Protein AF-A0A815VLV3-F1 (afdb_monomer_lite)

Foldseek 3Di:
DDDDDDDDDDDDDDDDDPPVVVVVVVVVVVVVVVVVPPPPPPPPPPPPDDDDDDDDPDPPVVVVVVVVVPPDDDVCPVVVVVVVVVVVVCVVVVCCCCVVPVVVVVVVVLVVLLVVLLQVLCVVQVHDPPPPPVPPPPDPVPPPQRDPCSLVVLLVVLVVVVVVCVVCVVVVLVVLVPDDPVSSVVVVVVSVVVNVSSLSNNVSSVVSCCVRPPPPPPVRVVVVVVVVVVVVCVVVVDPQFDCDPPDTDHPDDPPPGPPPPPVVPPDPVVVVVVVVVVVVVVVVVVLVVLLVQCPDPVNVVVDDPVVSVVSVVVD

Radius of gyration: 31.82 Å; chains: 1; bounding box: 85×56×93 Å

Sequence (315 aa):
MLPVYLIQGKTPRLSISNNNQRRLSIVSKHFDNEYQNQQQVQIIGSELSQPLSNADGSTNRRRLTQIISLVDDNNNKENVVKLKGRYLLLFIVEPILIGCLLFPLLVLFWDCGWNLTVTMLNSLNGFPLTYNLDGQNYTDDVYGNYSPQSLIVPYVIVEILLLIFYLGQDLFYDFFKRQHTLIEMILLKIHMLILSFMYIVQWEMIWTILDQYTPQEWTFTMILSLASLFVLIIITGTLSDLVCSPFVVSYDSIEYCVRFECPLVTEHVSGLQHERIMTKNSLESYCYNMKSDANNDQISLKISMEDKTTINEIF

pLDDT: mean 70.96, std 22.29, range [25.22, 96.62]

Secondary structure (DSSP, 8-state):
--PPP---PPPP-----THHHHHHHHHHHHHHHHHHTS----------------S-TTSSTTHHHHHTTSSS-SSSHHHHHHHHHHHHHHHHHHHHHIIIIIHHHHHHHHHHHHHHHHHHHHHHTT------TT-----GGGS----HHHHHHHHHHHHHHHHHHHHHHHHHHHHHTTS-HHHHHHHHHHHHHHHHHHHHHHHHHHHHHHHHHS---HHHHHHHHHHHHHHHHHHHS-SSEEEETTEEEESS-TTSS-----TTTHHHHHHHHHHHHHHHHHHHHHHHHHHHHHT-HHHHTTS-HHHHHHHHHH-

Structure (mmCIF, N/CA/C/O backbone):
data_AF-A0A815VLV3-F1
#
_entry.id   AF-A0A815VLV3-F1
#
loop_
_atom_site.group_PDB
_atom_site.id
_atom_site.type_symbol
_atom_site.label_atom_id
_atom_site.label_alt_id
_atom_site.label_comp_id
_atom_site.label_asym_id
_atom_site.label_entity_id
_atom_site.label_seq_id
_atom_site.pdbx_PDB_ins_code
_atom_site.Cartn_x
_atom_site.Cartn_y
_atom_site.Cartn_z
_atom_site.occupancy
_atom_site.B_iso_or_equiv
_atom_site.auth_seq_id
_atom_site.auth_comp_id
_atom_site.auth_asym_id
_atom_site.auth_atom_id
_atom_site.pdbx_PDB_model_num
ATOM 1 N N . MET A 1 1 ? 42.560 -19.758 -19.675 1.00 34.09 1 MET A N 1
ATOM 2 C CA . MET A 1 1 ? 43.672 -19.968 -18.722 1.00 34.09 1 MET A CA 1
ATOM 3 C C . MET A 1 1 ? 44.042 -18.616 -18.133 1.00 34.09 1 MET A C 1
ATOM 5 O O . MET A 1 1 ? 44.684 -17.824 -18.802 1.00 34.09 1 MET A O 1
ATOM 9 N N . LEU A 1 2 ? 43.538 -18.334 -16.934 1.00 26.25 2 LEU A N 1
ATOM 10 C CA . LEU A 1 2 ? 43.754 -17.120 -16.138 1.00 26.25 2 LEU A CA 1
ATOM 11 C C . LEU A 1 2 ? 43.938 -17.591 -14.683 1.00 26.25 2 LEU A C 1
ATOM 13 O O . LEU A 1 2 ? 43.265 -18.552 -14.299 1.00 26.25 2 LEU A O 1
ATOM 17 N N . PRO A 1 3 ? 44.863 -17.012 -13.897 1.00 30.16 3 PRO A N 1
ATOM 18 C CA . PRO A 1 3 ? 45.247 -17.574 -12.610 1.00 30.16 3 PRO A CA 1
ATOM 19 C C . PRO A 1 3 ? 44.256 -17.189 -11.506 1.00 30.16 3 PRO A C 1
ATOM 21 O O . PRO A 1 3 ? 43.874 -16.031 -11.358 1.00 30.16 3 PRO A O 1
ATOM 24 N N . VAL A 1 4 ? 43.876 -18.190 -10.712 1.00 25.22 4 VAL A N 1
ATOM 25 C CA . VAL A 1 4 ? 43.101 -18.056 -9.475 1.00 25.22 4 VAL A CA 1
ATOM 26 C C . VAL A 1 4 ? 44.0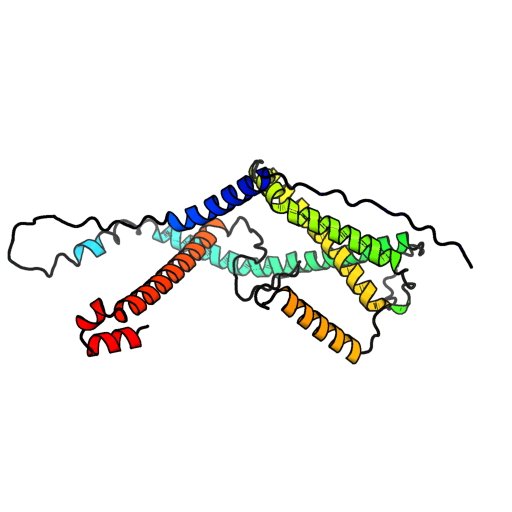76 -17.783 -8.331 1.00 25.22 4 VAL A C 1
ATOM 28 O O . VAL A 1 4 ? 44.942 -18.611 -8.050 1.00 25.22 4 VAL A O 1
ATOM 31 N N . TYR A 1 5 ? 43.931 -16.641 -7.659 1.00 27.44 5 TYR A N 1
ATOM 32 C CA . TYR A 1 5 ? 44.604 -16.365 -6.390 1.00 27.44 5 TYR A CA 1
ATOM 33 C C . TYR A 1 5 ? 43.694 -16.767 -5.224 1.00 27.44 5 TYR A C 1
ATOM 35 O O . TYR A 1 5 ? 42.585 -16.261 -5.071 1.00 27.44 5 TYR A O 1
ATOM 43 N N . LEU A 1 6 ? 44.190 -17.694 -4.405 1.00 26.72 6 LEU A N 1
ATOM 44 C CA . LEU A 1 6 ? 43.598 -18.161 -3.154 1.00 26.72 6 LEU A CA 1
ATOM 45 C C . LEU A 1 6 ? 44.026 -17.220 -2.018 1.00 26.72 6 LEU A C 1
ATOM 47 O O . LEU A 1 6 ? 45.209 -17.147 -1.690 1.00 26.72 6 LEU A O 1
ATOM 51 N N . ILE A 1 7 ? 43.072 -16.518 -1.402 1.00 30.97 7 ILE A N 1
ATOM 52 C CA . ILE A 1 7 ? 43.290 -15.737 -0.177 1.00 30.97 7 ILE A CA 1
ATOM 53 C C . ILE A 1 7 ? 42.700 -16.526 0.998 1.00 30.97 7 ILE A C 1
ATOM 55 O O . ILE A 1 7 ? 41.486 -16.667 1.124 1.00 30.97 7 ILE A O 1
ATOM 59 N N . GLN A 1 8 ? 43.571 -17.048 1.867 1.00 33.12 8 GLN A N 1
ATOM 60 C CA . GLN A 1 8 ? 43.201 -17.606 3.171 1.00 33.12 8 GLN A CA 1
ATOM 61 C C . GLN A 1 8 ? 42.953 -16.466 4.170 1.00 33.12 8 GLN A C 1
ATOM 63 O O . GLN A 1 8 ? 43.891 -15.842 4.665 1.00 33.12 8 GLN A O 1
ATOM 68 N N . GLY A 1 9 ? 41.682 -16.210 4.485 1.00 31.28 9 GLY A N 1
ATOM 69 C CA . GLY A 1 9 ? 41.259 -15.282 5.535 1.00 31.28 9 GLY A CA 1
ATOM 70 C C . GLY A 1 9 ? 40.912 -16.009 6.836 1.00 31.28 9 GLY A C 1
ATOM 71 O O . GLY A 1 9 ? 39.966 -16.789 6.889 1.00 31.28 9 GLY A O 1
ATOM 72 N N . LYS A 1 10 ? 41.679 -15.733 7.895 1.00 32.94 10 LYS A N 1
ATOM 73 C CA . LYS A 1 10 ? 41.417 -16.115 9.294 1.00 32.94 10 LYS A CA 1
ATOM 74 C C . LYS A 1 10 ? 40.060 -15.558 9.754 1.00 32.94 10 LYS A C 1
ATOM 76 O O . LYS A 1 10 ? 39.858 -14.349 9.734 1.00 32.94 10 LYS A O 1
ATOM 81 N N . THR A 1 11 ? 39.168 -16.418 10.241 1.00 33.94 11 THR A N 1
ATOM 82 C CA . THR A 1 11 ? 37.902 -16.025 10.882 1.00 33.94 11 THR A CA 1
ATOM 83 C C . THR A 1 11 ? 38.144 -15.346 12.238 1.00 33.94 11 THR A C 1
ATOM 85 O O . THR A 1 11 ? 38.767 -15.967 13.108 1.00 33.94 11 THR A O 1
ATOM 88 N N . PRO A 1 12 ? 37.630 -14.128 12.486 1.00 35.06 12 PRO A N 1
ATOM 89 C CA . PRO A 1 12 ? 37.602 -13.556 13.824 1.00 35.06 12 PRO A CA 1
ATOM 90 C C . PRO A 1 12 ? 36.451 -14.171 14.636 1.00 35.06 12 PRO A C 1
ATOM 92 O O . PRO A 1 12 ? 35.297 -14.172 14.212 1.00 35.06 12 PRO A O 1
ATOM 95 N N . ARG A 1 13 ? 36.762 -14.693 15.830 1.00 33.00 13 ARG A N 1
ATOM 96 C CA . ARG A 1 13 ? 35.752 -15.040 16.840 1.00 33.00 13 ARG A CA 1
ATOM 97 C C . ARG A 1 13 ? 35.151 -13.744 17.387 1.00 33.00 13 ARG A C 1
ATOM 99 O O . ARG A 1 13 ? 35.792 -13.054 18.174 1.00 33.00 13 ARG A O 1
ATOM 106 N N . LEU A 1 14 ? 33.922 -13.436 16.980 1.00 32.34 14 LEU A N 1
ATOM 107 C CA . LEU A 1 14 ? 33.083 -12.427 17.623 1.00 32.34 14 LEU A CA 1
ATOM 108 C C . LEU A 1 14 ? 32.616 -12.955 18.985 1.00 32.34 14 LEU A C 1
ATOM 110 O O . LEU A 1 14 ? 31.729 -13.799 19.077 1.00 32.34 14 LEU A O 1
ATOM 114 N N . SER A 1 15 ? 33.227 -12.450 20.053 1.00 36.31 15 SER A N 1
ATOM 115 C CA . SER A 1 15 ? 32.671 -12.525 21.401 1.00 36.31 15 SER A CA 1
ATOM 116 C C . SER A 1 15 ? 31.477 -11.571 21.488 1.00 36.31 15 SER A C 1
ATOM 118 O O . SER A 1 15 ? 31.649 -10.350 21.510 1.00 36.31 15 SER A O 1
ATOM 120 N N . ILE A 1 16 ? 30.265 -12.120 21.508 1.00 37.91 16 ILE A N 1
ATOM 121 C CA . ILE A 1 16 ? 29.038 -11.351 21.720 1.00 37.91 16 ILE A CA 1
ATOM 122 C C . ILE A 1 16 ? 29.056 -10.811 23.156 1.00 37.91 16 ILE A C 1
ATOM 124 O O . ILE A 1 16 ? 29.197 -11.558 24.121 1.00 37.91 16 ILE A O 1
ATOM 128 N N . SER A 1 17 ? 28.957 -9.489 23.283 1.00 42.06 17 SER A N 1
ATOM 129 C CA . SER A 1 17 ? 28.898 -8.774 24.557 1.00 42.06 17 SER A CA 1
ATOM 130 C C . SER A 1 17 ? 27.594 -9.093 25.301 1.00 42.06 17 SER A C 1
ATOM 132 O O . SER A 1 17 ? 26.501 -8.850 24.785 1.00 42.06 17 SER A O 1
ATOM 134 N N . ASN A 1 18 ? 27.712 -9.574 26.545 1.00 41.00 18 ASN A N 1
ATOM 135 C CA . ASN A 1 18 ? 26.606 -9.910 27.460 1.00 41.00 18 ASN A CA 1
ATOM 136 C C . ASN A 1 18 ? 25.650 -8.739 27.787 1.00 41.00 18 ASN A C 1
ATOM 138 O O . ASN A 1 18 ? 24.640 -8.940 28.459 1.00 41.00 18 ASN A O 1
ATOM 142 N N . ASN A 1 19 ? 25.913 -7.517 27.313 1.00 41.44 19 ASN A N 1
ATOM 143 C CA . ASN A 1 19 ? 25.044 -6.366 27.575 1.00 41.44 19 ASN A CA 1
ATOM 144 C C . ASN A 1 19 ? 23.753 -6.341 26.736 1.00 41.44 19 ASN A C 1
ATOM 146 O O . ASN A 1 19 ? 22.776 -5.729 27.169 1.00 41.44 19 ASN A O 1
ATOM 150 N N . ASN A 1 20 ? 23.685 -7.047 25.602 1.00 39.38 20 ASN A N 1
ATOM 151 C CA . ASN A 1 20 ? 22.466 -7.063 24.778 1.00 39.38 20 ASN A CA 1
ATOM 152 C C . ASN A 1 20 ? 21.374 -8.007 25.318 1.00 39.38 20 ASN A C 1
ATOM 154 O O . ASN A 1 20 ? 20.190 -7.739 25.120 1.00 39.38 20 ASN A O 1
ATOM 158 N N . GLN A 1 21 ? 21.729 -9.033 26.102 1.00 42.81 21 GLN A N 1
ATOM 159 C CA . GLN A 1 21 ? 20.739 -9.891 26.777 1.00 42.81 21 GLN A CA 1
ATOM 160 C C . GLN A 1 21 ? 20.002 -9.173 27.924 1.00 42.81 21 GLN A C 1
ATOM 162 O O . GLN A 1 21 ? 18.856 -9.501 28.236 1.00 42.81 21 GLN A O 1
ATOM 167 N N . ARG A 1 22 ? 20.604 -8.135 28.523 1.00 41.19 22 ARG A N 1
ATOM 168 C CA . ARG A 1 22 ? 19.931 -7.326 29.554 1.00 41.19 22 ARG A CA 1
ATOM 169 C C . ARG A 1 22 ? 18.909 -6.339 28.991 1.00 41.19 22 ARG A C 1
ATOM 171 O O . ARG A 1 22 ? 17.977 -6.004 29.705 1.00 41.19 22 ARG A O 1
ATOM 178 N N . ARG A 1 23 ? 19.035 -5.889 27.736 1.00 40.66 23 ARG A N 1
ATOM 179 C CA . ARG A 1 23 ? 18.065 -4.947 27.140 1.00 40.66 23 ARG A CA 1
ATOM 180 C C . ARG A 1 23 ? 16.810 -5.635 26.599 1.00 40.66 23 ARG A C 1
ATOM 182 O O . ARG A 1 23 ? 15.723 -5.113 26.808 1.00 40.66 23 ARG A O 1
ATOM 189 N N . LEU A 1 24 ? 16.928 -6.831 26.018 1.00 40.16 24 LEU A N 1
ATOM 190 C CA . LEU A 1 24 ? 15.759 -7.599 25.557 1.00 40.16 24 LEU A CA 1
ATOM 191 C C . LEU A 1 24 ? 14.886 -8.122 26.714 1.00 40.16 24 LEU A C 1
ATOM 193 O O . LEU A 1 24 ? 13.669 -8.180 26.581 1.00 40.16 24 LEU A O 1
ATOM 197 N N . SER A 1 25 ? 15.475 -8.402 27.881 1.00 40.03 25 SER A N 1
ATOM 198 C CA . SER A 1 25 ? 14.714 -8.812 29.076 1.00 40.03 25 SER A CA 1
ATOM 199 C C . SER A 1 25 ? 14.019 -7.661 29.815 1.00 40.03 25 SER A C 1
ATOM 201 O O . SER A 1 25 ? 13.133 -7.916 30.627 1.00 40.03 25 SER A O 1
ATOM 203 N N . ILE A 1 26 ? 14.383 -6.400 29.546 1.00 45.69 26 ILE A N 1
ATOM 204 C CA . ILE A 1 26 ? 13.652 -5.233 30.071 1.00 45.69 26 ILE A CA 1
ATOM 205 C C . ILE A 1 26 ? 12.418 -4.939 29.204 1.00 45.69 26 ILE A C 1
ATOM 207 O O . ILE A 1 26 ? 11.385 -4.557 29.744 1.00 45.69 26 ILE A O 1
ATOM 211 N N . VAL A 1 27 ? 12.490 -5.184 27.890 1.00 41.44 27 VAL A N 1
ATOM 212 C CA . VAL A 1 27 ? 11.356 -4.975 26.973 1.00 41.44 27 VAL A CA 1
ATOM 213 C C . VAL A 1 27 ? 10.292 -6.066 27.134 1.00 41.44 27 VAL A C 1
ATOM 215 O O . VAL A 1 27 ? 9.112 -5.734 27.196 1.00 41.44 27 VAL A O 1
ATOM 218 N N . SER A 1 28 ? 10.671 -7.339 27.321 1.00 40.78 28 SER A N 1
ATOM 219 C CA . SER A 1 28 ? 9.672 -8.399 27.564 1.00 40.78 28 SER A CA 1
ATOM 220 C C . SER A 1 28 ? 8.945 -8.218 28.904 1.00 40.78 28 SER A C 1
ATOM 222 O O . SER A 1 28 ? 7.736 -8.395 28.987 1.00 40.78 28 SER A O 1
ATOM 224 N N . LYS A 1 29 ? 9.651 -7.758 29.948 1.00 38.94 29 LYS A N 1
ATOM 225 C CA . LYS A 1 29 ? 9.042 -7.495 31.262 1.00 38.94 29 LYS A CA 1
ATOM 226 C C . LYS A 1 29 ? 8.072 -6.316 31.272 1.00 38.94 29 LYS A C 1
ATOM 228 O O . LYS A 1 29 ? 7.279 -6.223 32.205 1.00 38.94 29 LYS A O 1
ATOM 233 N N . HIS A 1 30 ? 8.143 -5.409 30.296 1.00 40.31 30 HIS A N 1
ATOM 234 C CA . HIS A 1 30 ? 7.219 -4.280 30.254 1.00 40.31 30 HIS A CA 1
ATOM 235 C C . HIS A 1 30 ? 5.873 -4.651 29.619 1.00 40.31 30 HIS A C 1
ATOM 237 O O . HIS A 1 30 ? 4.852 -4.171 30.102 1.00 40.31 30 HIS A O 1
ATOM 243 N N . PHE A 1 31 ? 5.871 -5.560 28.635 1.00 41.75 31 PHE A N 1
ATOM 244 C CA . PHE A 1 31 ? 4.650 -6.074 28.003 1.00 41.75 31 PHE A CA 1
ATOM 245 C C . PHE A 1 31 ? 3.928 -7.127 28.858 1.00 41.75 31 PHE A C 1
ATOM 247 O O . PHE A 1 31 ? 2.702 -7.101 28.945 1.00 41.75 31 PHE A O 1
ATOM 254 N N . ASP A 1 32 ? 4.660 -7.986 29.576 1.00 40.97 32 ASP A N 1
ATOM 255 C CA . ASP A 1 32 ? 4.035 -8.986 30.460 1.00 40.97 32 ASP A CA 1
ATOM 256 C C . ASP A 1 32 ? 3.357 -8.350 31.696 1.00 40.97 32 ASP A C 1
ATOM 258 O O . ASP A 1 32 ? 2.421 -8.915 32.264 1.00 40.97 32 ASP A O 1
ATOM 262 N N . ASN A 1 33 ? 3.783 -7.147 32.103 1.00 41.94 33 ASN A N 1
ATOM 263 C CA . ASN A 1 33 ? 3.231 -6.449 33.270 1.00 41.94 33 ASN A CA 1
ATOM 264 C C . ASN A 1 33 ? 1.937 -5.664 32.987 1.00 41.94 33 ASN A C 1
ATOM 266 O O . ASN A 1 33 ? 1.197 -5.390 33.932 1.00 41.94 33 ASN A O 1
ATOM 270 N N . GLU A 1 34 ? 1.634 -5.300 31.735 1.00 41.62 34 GLU A N 1
ATOM 271 C CA . GLU A 1 34 ? 0.379 -4.594 31.418 1.00 41.62 34 GLU A CA 1
ATOM 272 C C . GLU A 1 34 ? -0.832 -5.534 31.409 1.00 41.62 34 GLU A C 1
ATOM 274 O O . GLU A 1 34 ? -1.906 -5.141 31.860 1.00 41.62 34 GLU A O 1
ATOM 279 N N . TYR A 1 35 ? -0.654 -6.807 31.037 1.00 41.75 35 TYR A N 1
ATOM 280 C CA . TYR A 1 35 ? -1.719 -7.811 31.154 1.00 41.75 35 TYR A CA 1
ATOM 281 C C . TYR A 1 35 ? -1.890 -8.359 32.580 1.00 41.75 35 TYR A C 1
ATOM 283 O O . TYR A 1 35 ? -2.999 -8.729 32.961 1.00 41.75 35 TYR A O 1
ATOM 291 N N . GLN A 1 36 ? -0.834 -8.377 33.403 1.00 39.81 36 GLN A N 1
ATOM 292 C CA . GLN A 1 36 ? -0.932 -8.836 34.798 1.00 39.81 36 GLN A CA 1
ATOM 293 C C . GLN A 1 36 ? -1.466 -7.786 35.784 1.00 39.81 36 GLN A C 1
ATOM 295 O O . GLN A 1 36 ? -1.838 -8.145 36.898 1.00 39.81 36 GLN A O 1
ATOM 300 N N . ASN A 1 37 ? -1.570 -6.514 35.385 1.00 37.72 37 ASN A N 1
ATOM 301 C CA . ASN A 1 37 ? -2.173 -5.453 36.199 1.00 37.72 37 ASN A CA 1
ATOM 302 C C . ASN A 1 37 ? -3.658 -5.209 35.888 1.00 37.72 37 ASN A C 1
ATOM 304 O O . ASN A 1 37 ? -4.190 -4.139 36.188 1.00 37.72 37 ASN A O 1
ATOM 308 N N . GLN A 1 38 ? -4.381 -6.210 35.376 1.00 37.97 38 GLN A N 1
ATOM 309 C CA . GLN A 1 38 ? -5.794 -6.281 35.732 1.00 37.97 38 GLN A CA 1
ATOM 310 C C . GLN A 1 38 ? -5.844 -6.493 37.242 1.00 37.97 38 GLN A C 1
ATOM 312 O O . GLN A 1 38 ? -5.483 -7.561 37.732 1.00 37.97 38 GLN A O 1
ATOM 317 N N . GLN A 1 39 ? -6.241 -5.451 37.981 1.00 40.88 39 GLN A N 1
ATOM 318 C CA . GLN A 1 39 ? -6.634 -5.578 39.377 1.00 40.88 39 GLN A CA 1
ATOM 319 C C . GLN A 1 39 ? -7.547 -6.799 39.469 1.00 40.88 39 GLN A C 1
ATOM 321 O O . GLN A 1 39 ? -8.706 -6.746 39.060 1.00 40.88 39 GLN A O 1
ATOM 326 N N . GLN A 1 40 ? -7.023 -7.904 40.006 1.00 36.06 40 GLN A N 1
ATOM 327 C CA . GLN A 1 40 ? -7.868 -8.890 40.642 1.00 36.06 40 GLN A CA 1
ATOM 328 C C . GLN A 1 40 ? -8.667 -8.078 41.647 1.00 36.06 40 GLN A C 1
ATOM 330 O O . GLN A 1 40 ? -8.120 -7.600 42.643 1.00 36.06 40 GLN A O 1
ATOM 335 N N . VAL A 1 41 ? -9.936 -7.838 41.326 1.00 39.56 41 VAL A N 1
ATOM 336 C CA . VAL A 1 41 ? -10.909 -7.336 42.276 1.00 39.56 41 VAL A CA 1
ATOM 337 C C . VAL A 1 41 ? -10.905 -8.388 43.371 1.00 39.56 41 VAL A C 1
ATOM 339 O O . VAL A 1 41 ? -11.528 -9.440 43.242 1.00 39.56 41 VAL A O 1
ATOM 342 N N . GLN A 1 42 ? -10.098 -8.153 44.406 1.00 34.62 42 GLN A N 1
ATOM 343 C CA . GLN A 1 42 ? -10.164 -8.914 45.631 1.00 34.62 42 GLN A CA 1
ATOM 344 C C . GLN A 1 42 ? -11.593 -8.716 46.102 1.00 34.62 42 GLN A C 1
ATOM 346 O O . GLN A 1 42 ? -11.978 -7.626 46.527 1.00 34.62 42 GLN A O 1
ATOM 351 N N . ILE A 1 43 ? -12.400 -9.759 45.937 1.00 42.31 43 ILE A N 1
ATOM 352 C CA . ILE A 1 43 ? -13.688 -9.878 46.593 1.00 42.31 43 ILE A CA 1
ATOM 353 C C . ILE A 1 43 ? -13.331 -9.880 48.076 1.00 42.31 43 ILE A C 1
ATOM 355 O O . ILE A 1 43 ? -12.928 -10.902 48.628 1.00 42.31 43 ILE A O 1
ATOM 359 N N . ILE A 1 44 ? -13.353 -8.691 48.683 1.00 37.34 44 ILE A N 1
ATOM 360 C CA . ILE A 1 44 ? -13.162 -8.502 50.114 1.00 37.34 44 ILE A CA 1
ATOM 361 C C . ILE A 1 44 ? -14.184 -9.417 50.773 1.00 37.34 44 ILE A C 1
ATOM 363 O O . ILE A 1 44 ? -15.392 -9.223 50.619 1.00 37.34 44 ILE A O 1
ATOM 367 N N . GLY A 1 45 ? -13.677 -10.451 51.446 1.00 40.28 45 GLY A N 1
ATOM 368 C CA . GLY A 1 45 ? -14.474 -11.359 52.249 1.00 40.28 45 GLY A CA 1
ATOM 369 C C . GLY A 1 45 ? -15.319 -10.533 53.204 1.00 40.28 45 GLY A C 1
ATOM 370 O O . GLY A 1 45 ? -14.803 -9.839 54.078 1.00 40.28 45 GLY A O 1
ATOM 371 N N . SER A 1 46 ? -16.627 -10.573 52.987 1.00 41.62 46 SER A N 1
ATOM 372 C CA . SER A 1 46 ? -17.617 -9.938 53.833 1.00 41.62 46 SER A CA 1
ATOM 373 C C . SER A 1 46 ? -17.743 -10.725 55.137 1.00 41.62 46 SER A C 1
ATOM 375 O O . SER A 1 46 ? -18.706 -11.463 55.333 1.00 41.62 46 SER A O 1
ATOM 377 N N . GLU A 1 47 ? -16.795 -10.549 56.054 1.00 39.44 47 GLU A N 1
ATOM 378 C CA . GLU A 1 47 ? -17.085 -10.679 57.482 1.00 39.44 47 GLU A CA 1
ATOM 379 C C . GLU A 1 47 ? -17.791 -9.395 57.936 1.00 39.44 47 GLU A C 1
ATOM 381 O O . GLU A 1 47 ? -17.245 -8.557 58.648 1.00 39.44 47 GLU A O 1
ATOM 386 N N . LEU A 1 48 ? -19.025 -9.209 57.463 1.00 39.72 48 LEU A N 1
ATOM 387 C CA . LEU A 1 48 ? -19.952 -8.253 58.051 1.00 39.72 48 LEU A CA 1
ATOM 388 C C . LEU A 1 48 ? -21.008 -9.064 58.795 1.00 39.72 48 LEU A C 1
ATOM 390 O O . LEU A 1 48 ? -22.006 -9.514 58.234 1.00 39.72 48 LEU A O 1
ATOM 394 N N . SER A 1 49 ? -20.738 -9.277 60.075 1.00 44.50 49 SER A N 1
ATOM 395 C CA . SER A 1 49 ? -21.701 -9.711 61.074 1.00 44.50 49 SER A CA 1
ATOM 396 C C . SER A 1 49 ? -22.876 -8.727 61.102 1.00 44.50 49 SER A C 1
ATOM 398 O O . SER A 1 49 ? -22.846 -7.699 61.774 1.00 44.50 49 SER A O 1
ATOM 400 N N . GLN A 1 50 ? -23.928 -9.033 60.342 1.00 41.03 50 GLN A N 1
ATOM 401 C CA . GLN A 1 50 ? -25.228 -8.390 60.497 1.00 41.03 50 GLN A CA 1
ATOM 402 C C . GLN A 1 50 ? -26.047 -9.132 61.561 1.00 41.03 50 GLN A C 1
ATOM 404 O O . GLN A 1 50 ? -26.121 -10.364 61.530 1.00 41.03 50 GLN A O 1
ATOM 409 N N . PRO A 1 51 ? -26.685 -8.411 62.497 1.00 44.69 51 PRO A N 1
ATOM 410 C CA . PRO A 1 51 ? -27.659 -9.005 63.392 1.00 44.69 51 PRO A CA 1
ATOM 411 C C . PRO A 1 51 ? -28.925 -9.360 62.607 1.00 44.69 51 PRO A C 1
ATOM 413 O O . PRO A 1 51 ? -29.416 -8.573 61.797 1.00 44.69 51 PRO A O 1
ATOM 416 N N . LEU A 1 52 ? -29.450 -10.553 62.886 1.00 45.16 52 LEU A N 1
ATOM 417 C CA . LEU A 1 52 ? -30.774 -11.018 62.485 1.00 45.16 52 LEU A CA 1
ATOM 418 C C . LEU A 1 52 ? -31.820 -9.910 62.708 1.00 45.16 52 LEU A C 1
ATOM 420 O O . LEU A 1 52 ? -32.139 -9.579 63.852 1.00 45.16 52 LEU A O 1
ATOM 424 N N . SER A 1 53 ? -32.413 -9.399 61.631 1.00 37.97 53 SER A N 1
ATOM 425 C CA . SER A 1 53 ? -33.779 -8.890 61.684 1.00 37.97 53 SER A CA 1
ATOM 426 C C . SER A 1 53 ? -34.633 -9.730 60.740 1.00 37.97 53 SER A C 1
ATOM 428 O O . SER A 1 53 ? -34.363 -9.883 59.549 1.00 37.97 53 SER A O 1
ATOM 430 N N . ASN A 1 54 ? -35.617 -10.385 61.344 1.00 52.59 54 ASN A N 1
ATOM 431 C CA . ASN A 1 54 ? -36.650 -11.117 60.644 1.00 52.59 54 ASN A CA 1
ATOM 432 C C . ASN A 1 54 ? -37.591 -10.132 59.935 1.00 52.59 54 ASN A C 1
ATOM 434 O O . ASN A 1 54 ? -37.862 -9.051 60.456 1.00 52.59 54 ASN A O 1
ATOM 438 N N . ALA A 1 55 ? -38.165 -10.629 58.838 1.00 52.53 55 ALA A N 1
ATOM 439 C CA . ALA A 1 55 ? -39.350 -10.158 58.118 1.00 52.53 55 ALA A CA 1
ATOM 440 C C . ALA A 1 55 ? -39.126 -9.297 56.852 1.00 52.53 55 ALA A C 1
ATOM 442 O O . ALA A 1 55 ? -38.598 -8.190 56.877 1.00 52.53 55 ALA A O 1
ATOM 443 N N . ASP A 1 56 ? -39.646 -9.865 55.756 1.00 48.66 56 ASP A N 1
ATOM 444 C CA . ASP A 1 56 ? -40.092 -9.262 54.495 1.00 48.66 56 ASP A CA 1
ATOM 445 C C . ASP A 1 56 ? -39.055 -8.708 53.504 1.00 48.66 56 ASP A C 1
ATOM 447 O O . ASP A 1 56 ? -38.946 -7.517 53.213 1.00 48.66 56 ASP A O 1
ATOM 451 N N . GLY A 1 57 ? -38.361 -9.648 52.854 1.00 52.50 57 GLY A N 1
ATOM 452 C CA . GLY A 1 57 ? -37.476 -9.419 51.712 1.00 52.50 57 GLY A CA 1
ATOM 453 C C . GLY A 1 57 ? -38.151 -9.547 50.339 1.00 52.50 57 GLY A C 1
ATOM 454 O O . GLY A 1 57 ? -37.841 -10.474 49.597 1.00 52.50 57 GLY A O 1
ATOM 455 N N . SER A 1 58 ? -39.011 -8.600 49.944 1.00 51.25 58 SER A N 1
ATOM 456 C CA . SER A 1 58 ? -39.474 -8.511 48.537 1.00 51.25 58 SER A CA 1
ATOM 457 C C . SER A 1 58 ? -39.466 -7.107 47.917 1.00 51.25 58 SER A C 1
ATOM 459 O O . SER A 1 58 ? -39.636 -6.968 46.706 1.00 51.25 58 SER A O 1
ATOM 461 N N . THR A 1 59 ? -39.187 -6.049 48.686 1.00 50.66 59 THR A N 1
ATOM 462 C CA . THR A 1 59 ? -39.336 -4.659 48.207 1.00 50.66 59 THR A CA 1
ATOM 463 C C . THR A 1 59 ? -38.026 -3.880 48.052 1.00 50.66 59 THR A C 1
ATOM 465 O O . THR A 1 59 ? -37.994 -2.902 47.303 1.00 50.66 59 THR A O 1
ATOM 468 N N . ASN A 1 60 ? -36.913 -4.325 48.648 1.00 44.25 60 ASN A N 1
ATOM 469 C CA . ASN A 1 60 ? -35.651 -3.569 48.602 1.00 44.25 60 ASN A CA 1
ATOM 470 C C . ASN A 1 60 ? -34.756 -3.852 47.383 1.00 44.25 60 ASN A C 1
ATOM 472 O O . ASN A 1 60 ? -33.955 -2.994 47.016 1.00 44.25 60 ASN A O 1
ATOM 476 N N . ARG A 1 61 ? -34.932 -4.973 46.667 1.00 45.53 61 ARG A N 1
ATOM 477 C CA . ARG A 1 61 ? -34.127 -5.264 45.460 1.00 45.53 61 ARG A CA 1
ATOM 478 C C . ARG A 1 61 ? -34.552 -4.457 44.223 1.00 45.53 61 ARG A C 1
ATOM 480 O O . ARG A 1 61 ? -33.775 -4.345 43.286 1.00 45.53 61 ARG A O 1
ATOM 487 N N . ARG A 1 62 ? -35.746 -3.846 44.233 1.00 46.28 62 ARG A N 1
ATOM 488 C CA . ARG A 1 62 ? -36.219 -2.942 43.161 1.00 46.28 62 ARG A CA 1
ATOM 489 C C . ARG A 1 62 ? -35.781 -1.484 43.331 1.00 46.28 62 ARG A C 1
ATOM 491 O O . ARG A 1 62 ? -35.824 -0.737 42.360 1.00 46.28 62 ARG A O 1
ATOM 498 N N . ARG A 1 63 ? -35.351 -1.065 44.527 1.00 43.19 63 ARG A N 1
ATOM 499 C CA . ARG A 1 63 ? -35.010 0.346 44.783 1.00 43.19 63 ARG A CA 1
ATOM 500 C C . ARG A 1 63 ? -33.593 0.726 44.357 1.00 43.19 63 ARG A C 1
ATOM 502 O O . ARG A 1 63 ? -33.384 1.875 43.994 1.00 43.19 63 ARG A O 1
ATOM 509 N N . LEU A 1 64 ? -32.646 -0.214 44.312 1.00 44.38 64 LEU A N 1
ATOM 510 C CA . LEU A 1 64 ? -31.274 0.109 43.899 1.00 44.38 64 LEU A CA 1
ATOM 511 C C . LEU A 1 64 ? -31.123 0.252 42.373 1.00 44.38 64 LEU A C 1
ATOM 513 O O . LEU A 1 64 ? -30.343 1.076 41.912 1.00 44.38 64 LEU A O 1
ATOM 517 N N . THR A 1 65 ? -31.919 -0.473 41.580 1.00 45.19 65 THR A N 1
ATOM 518 C CA . THR A 1 65 ? -31.902 -0.361 40.108 1.00 45.19 65 THR A CA 1
ATOM 519 C C . THR A 1 65 ? -32.608 0.896 39.595 1.00 45.19 65 THR A C 1
ATOM 521 O O . THR A 1 65 ? -32.336 1.333 38.484 1.00 45.19 65 THR A O 1
ATOM 524 N N . GLN A 1 66 ? -33.488 1.512 40.393 1.00 45.59 66 GLN A N 1
ATOM 525 C CA . GLN A 1 66 ? -34.185 2.742 39.996 1.00 45.59 66 GLN A CA 1
ATOM 526 C C . GLN A 1 66 ? -33.387 4.020 40.284 1.00 45.59 66 GLN A C 1
ATOM 528 O O . GLN A 1 66 ? -33.557 4.998 39.560 1.00 45.59 66 GLN A O 1
ATOM 533 N N . ILE A 1 67 ? -32.486 4.021 41.273 1.00 45.59 67 ILE A N 1
ATOM 534 C CA . ILE A 1 67 ? -31.752 5.236 41.676 1.00 45.59 67 ILE A CA 1
ATOM 535 C C . ILE A 1 67 ? -30.647 5.616 40.674 1.00 45.59 67 ILE A C 1
ATOM 537 O O . ILE A 1 67 ? -30.350 6.796 40.528 1.00 45.59 67 ILE A O 1
ATOM 541 N N . ILE A 1 68 ? -30.109 4.666 39.900 1.00 44.59 68 ILE A N 1
ATOM 542 C CA . ILE A 1 68 ? -29.120 4.966 38.843 1.00 44.59 68 ILE A CA 1
ATOM 543 C C . ILE A 1 68 ? -29.801 5.433 37.536 1.00 44.59 68 ILE A C 1
ATOM 545 O O . ILE A 1 68 ? -29.166 6.052 36.693 1.00 44.59 68 ILE A O 1
ATOM 549 N N . SER A 1 69 ? -31.113 5.219 37.379 1.00 44.03 69 SER A N 1
ATOM 550 C CA . SER A 1 69 ? -31.837 5.522 36.130 1.00 44.03 69 SER A CA 1
ATOM 551 C C . SER A 1 69 ? -32.546 6.884 36.078 1.00 44.03 69 SER A C 1
ATOM 553 O O . SER A 1 69 ? -33.207 7.171 35.085 1.00 44.03 69 SER A O 1
ATOM 555 N N . LEU A 1 70 ? -32.484 7.699 37.139 1.00 45.91 70 LEU A N 1
ATOM 556 C CA . LEU A 1 70 ? -33.432 8.815 37.317 1.00 45.91 70 LEU A CA 1
ATOM 557 C C . LEU A 1 70 ? -32.804 10.188 37.597 1.00 45.91 70 LEU A C 1
ATOM 559 O O . LEU A 1 70 ? -33.540 11.134 37.866 1.00 45.91 70 LEU A O 1
ATOM 563 N N . VAL A 1 71 ? -31.475 10.315 37.526 1.00 46.34 71 VAL A N 1
ATOM 564 C CA . VAL A 1 71 ? -30.779 11.592 37.789 1.00 46.34 71 VAL A CA 1
ATOM 565 C C . VAL A 1 71 ? -30.355 12.330 36.510 1.00 46.34 71 VAL A C 1
ATOM 567 O O . VAL A 1 71 ? -29.991 13.497 36.584 1.00 46.34 71 VAL A O 1
ATOM 570 N N . ASP A 1 72 ? -30.535 11.736 35.331 1.00 52.56 72 ASP A N 1
ATOM 571 C CA . ASP A 1 72 ? -30.333 12.422 34.051 1.00 52.56 72 ASP A CA 1
ATOM 572 C C . ASP A 1 72 ? -31.572 12.298 33.147 1.00 52.56 72 ASP A C 1
ATOM 574 O O . ASP A 1 72 ? -32.339 11.345 33.245 1.00 52.56 72 ASP A O 1
ATOM 578 N N . ASP A 1 73 ? -31.750 13.265 32.243 1.00 53.06 73 ASP A N 1
ATOM 579 C CA . ASP A 1 73 ? -32.620 13.198 31.052 1.00 53.06 73 ASP A CA 1
ATOM 580 C C . ASP A 1 73 ? -34.074 13.686 31.104 1.00 53.06 73 ASP A C 1
ATOM 582 O O . ASP A 1 73 ? -34.985 13.033 30.584 1.00 53.06 73 ASP A O 1
ATOM 586 N N . ASN A 1 74 ? -34.291 14.938 31.516 1.00 53.53 74 ASN A N 1
ATOM 587 C CA . ASN A 1 74 ? -35.350 15.737 30.868 1.00 53.53 74 ASN A CA 1
ATOM 588 C C . ASN A 1 74 ? -34.839 17.017 30.187 1.00 53.53 74 ASN A C 1
ATOM 590 O O . ASN A 1 74 ? -35.348 17.347 29.120 1.00 53.53 74 ASN A O 1
ATOM 594 N N . ASN A 1 75 ? -33.766 17.654 30.673 1.00 53.09 75 ASN A N 1
ATOM 595 C CA . ASN A 1 75 ? -33.153 18.796 29.969 1.00 53.09 75 ASN A CA 1
ATOM 596 C C . ASN A 1 75 ? -32.137 18.390 28.880 1.00 53.09 75 ASN A C 1
ATOM 598 O O . ASN A 1 75 ? -31.823 19.197 28.010 1.00 53.09 75 ASN A O 1
ATOM 602 N N . ASN A 1 76 ? -31.666 17.136 28.869 1.00 53.94 76 ASN A N 1
ATOM 603 C CA . ASN A 1 76 ? -30.752 16.629 27.835 1.00 53.94 76 ASN A CA 1
ATOM 604 C C . ASN A 1 76 ? -31.462 16.032 26.611 1.00 53.94 76 ASN A C 1
ATOM 606 O O . ASN A 1 76 ? -30.872 15.975 25.532 1.00 53.94 76 ASN A O 1
ATOM 610 N N . LYS A 1 77 ? -32.744 15.653 26.711 1.00 54.59 77 LYS A N 1
ATOM 611 C CA . LYS A 1 77 ? -33.472 15.033 25.588 1.00 54.59 77 LYS A CA 1
ATOM 612 C C . LYS A 1 77 ? -33.576 15.946 24.366 1.00 54.59 77 LYS A C 1
ATOM 614 O O . LYS A 1 77 ? -33.468 15.463 23.242 1.00 54.59 77 LYS A O 1
ATOM 619 N N . GLU A 1 78 ? -33.721 17.255 24.558 1.00 56.91 78 GLU A N 1
ATOM 620 C CA . GLU A 1 78 ? -33.853 18.192 23.436 1.00 56.91 78 GLU A CA 1
ATOM 621 C C . GLU A 1 78 ? -32.524 18.403 22.682 1.00 56.91 78 GLU A C 1
ATOM 623 O O . GLU A 1 78 ? -32.507 18.510 21.452 1.00 56.91 78 GLU A O 1
ATOM 628 N N . ASN A 1 79 ? -31.390 18.352 23.392 1.00 54.81 79 ASN A N 1
ATOM 629 C CA . ASN A 1 79 ? -30.058 18.419 22.783 1.00 54.81 79 ASN A CA 1
ATOM 630 C C . ASN A 1 79 ? -29.656 17.093 22.115 1.00 54.81 79 ASN A C 1
ATOM 632 O O . ASN A 1 79 ? -29.062 17.107 21.035 1.00 54.81 79 ASN A O 1
ATOM 636 N N . VAL A 1 80 ? -30.055 15.948 22.681 1.00 56.22 80 VAL A N 1
ATOM 637 C CA . VAL A 1 80 ? -29.785 14.615 22.110 1.00 56.22 80 VAL A CA 1
ATOM 638 C C . VAL A 1 80 ? -30.521 14.403 20.777 1.00 56.22 80 VAL A C 1
ATOM 640 O O . VAL A 1 80 ? -29.967 13.800 19.855 1.00 56.22 80 VAL A O 1
ATOM 643 N N . VAL A 1 81 ? -31.736 14.943 20.613 1.00 58.91 81 VAL A N 1
ATOM 644 C CA . VAL A 1 81 ? -32.488 14.829 19.346 1.00 58.91 81 VAL A CA 1
ATOM 645 C C . VAL A 1 81 ? -31.854 15.667 18.228 1.00 58.91 81 VAL A C 1
ATOM 647 O O . VAL A 1 81 ? -31.744 15.188 17.097 1.00 58.91 81 VAL A O 1
ATOM 650 N N . LYS A 1 82 ? -31.354 16.877 18.524 1.00 60.09 82 LYS A N 1
ATOM 651 C CA . LYS A 1 82 ? -30.648 17.708 17.526 1.00 60.09 82 LYS A CA 1
ATOM 652 C C . LYS A 1 82 ? -29.301 17.112 17.108 1.00 60.09 82 LYS A C 1
ATOM 654 O O . LYS A 1 82 ? -28.907 17.263 15.950 1.00 60.09 82 LYS A O 1
ATOM 659 N N . LEU A 1 83 ? -28.620 16.404 18.011 1.00 61.06 83 LEU A N 1
ATOM 660 C CA . LEU A 1 83 ? -27.357 15.728 17.709 1.00 61.06 83 LEU A CA 1
ATOM 661 C C . LEU A 1 83 ? -27.558 14.589 16.692 1.00 61.06 83 LEU A C 1
ATOM 663 O O . LEU A 1 83 ? -26.820 14.511 15.710 1.00 61.06 83 LEU A O 1
ATOM 667 N N . LYS A 1 84 ? -28.615 13.773 16.849 1.00 71.06 84 LYS A N 1
ATOM 668 C CA . LYS A 1 84 ? -28.936 12.662 15.927 1.00 71.06 84 LYS A CA 1
ATOM 669 C C . LYS A 1 84 ? -29.141 13.115 14.477 1.00 71.06 84 LYS A C 1
ATOM 671 O O . LYS A 1 84 ? -28.687 12.434 13.561 1.00 71.06 84 LYS A O 1
ATOM 676 N N . GLY A 1 85 ? -29.769 14.273 14.263 1.00 75.31 85 GLY A N 1
ATOM 677 C CA . GLY A 1 85 ? -29.984 14.819 12.917 1.00 75.31 85 GLY A CA 1
ATOM 678 C C . GLY A 1 85 ? -28.687 15.218 12.203 1.00 75.31 85 GLY A C 1
ATOM 679 O O . GLY A 1 85 ? -28.553 14.994 11.003 1.00 75.31 85 GLY A O 1
ATOM 680 N N . ARG A 1 86 ? -27.701 15.756 12.936 1.00 72.94 86 ARG A N 1
ATOM 681 C CA . ARG A 1 86 ? -26.396 16.130 12.363 1.00 72.94 86 ARG A CA 1
ATOM 682 C C . ARG A 1 86 ? -25.563 14.910 11.974 1.00 72.94 86 ARG A C 1
ATOM 684 O O . ARG A 1 86 ? -24.952 14.931 10.911 1.00 72.94 86 ARG A O 1
ATOM 691 N N . TYR A 1 87 ? -25.585 13.847 12.780 1.00 73.44 87 TYR A N 1
ATOM 692 C CA . TYR A 1 87 ? -24.903 12.594 12.436 1.00 73.44 87 TYR A CA 1
ATOM 693 C C . TYR A 1 87 ? -25.513 11.915 11.214 1.00 73.44 87 TYR A C 1
ATOM 695 O O . TYR A 1 87 ? -24.771 11.436 10.366 1.00 73.44 87 TYR A O 1
ATOM 703 N N . LEU A 1 88 ? -26.845 11.924 11.082 1.00 78.50 88 LEU A N 1
ATOM 704 C CA . LEU A 1 88 ? -27.509 11.398 9.887 1.00 78.50 88 LEU A CA 1
ATOM 705 C C . LEU A 1 88 ? -27.075 12.161 8.625 1.00 78.50 88 LEU A C 1
ATOM 707 O O . LEU A 1 88 ? -26.814 11.553 7.592 1.00 78.50 88 LEU A O 1
ATOM 711 N N . LEU A 1 89 ? -26.968 13.491 8.715 1.00 79.56 89 LEU A N 1
ATOM 712 C CA . LEU A 1 89 ? -26.528 14.316 7.593 1.00 79.56 89 LEU A CA 1
ATOM 713 C C . LEU A 1 89 ? -25.059 14.049 7.246 1.00 79.56 89 LEU A C 1
ATOM 715 O O . LEU A 1 89 ? -24.751 13.870 6.073 1.00 79.56 89 LEU A O 1
ATOM 719 N N . LEU A 1 90 ? -24.171 13.957 8.241 1.00 74.81 90 LEU A N 1
ATOM 720 C CA . LEU A 1 90 ? -22.768 13.586 8.024 1.00 74.81 90 LEU A CA 1
ATOM 721 C C . LEU A 1 90 ? -22.641 12.199 7.385 1.00 74.81 90 LEU A C 1
ATOM 723 O O . LEU A 1 90 ? -21.912 12.062 6.414 1.00 74.81 90 LEU A O 1
ATOM 72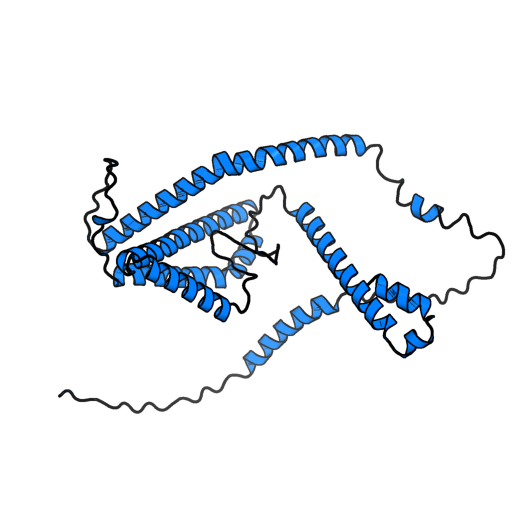7 N N . PHE A 1 91 ? -23.422 11.218 7.841 1.00 74.00 91 PHE A N 1
ATOM 728 C CA . PHE A 1 91 ? -23.427 9.860 7.293 1.00 74.00 91 PHE A CA 1
ATOM 729 C C . PHE A 1 91 ? -23.835 9.801 5.812 1.00 74.00 91 PHE A C 1
ATOM 731 O O . PHE A 1 91 ? -23.379 8.930 5.081 1.00 74.00 91 PHE A O 1
ATOM 738 N N . ILE A 1 92 ? -24.686 10.725 5.352 1.00 83.00 92 ILE A N 1
ATOM 739 C CA . ILE A 1 92 ? -25.081 10.822 3.937 1.00 83.00 92 ILE A CA 1
ATOM 740 C C . ILE A 1 92 ? -24.066 11.647 3.134 1.00 83.00 92 ILE A C 1
ATOM 742 O O . ILE A 1 92 ? -23.751 11.309 1.996 1.00 83.00 92 ILE A O 1
ATOM 746 N N . VAL A 1 93 ? -23.554 12.737 3.707 1.00 81.38 93 VAL A N 1
ATOM 747 C CA . VAL A 1 93 ? -22.621 13.647 3.026 1.00 81.38 93 VAL A CA 1
ATOM 748 C C . VAL A 1 93 ? -21.234 13.025 2.868 1.00 81.38 93 VAL A C 1
ATOM 750 O O . VAL A 1 93 ? -20.589 13.239 1.848 1.00 81.38 93 VAL A O 1
ATOM 753 N N . GLU A 1 94 ? -20.780 12.236 3.835 1.00 73.50 94 GLU A N 1
ATOM 754 C CA . GLU A 1 94 ? -19.469 11.586 3.832 1.00 73.50 94 GLU A CA 1
ATOM 755 C C . GLU A 1 94 ? -19.226 10.677 2.612 1.00 73.50 94 GLU A C 1
ATOM 757 O O . GLU A 1 94 ? -18.260 10.937 1.893 1.00 73.50 94 GLU A O 1
ATOM 762 N N . PRO A 1 95 ? -20.079 9.687 2.275 1.00 76.31 95 PRO A N 1
ATOM 763 C CA . PRO A 1 95 ? -19.868 8.857 1.089 1.00 76.31 95 PRO A CA 1
ATOM 764 C C . PRO A 1 95 ? -19.935 9.665 -0.212 1.00 76.31 95 PRO A C 1
ATOM 766 O O . PRO A 1 95 ? -19.258 9.315 -1.174 1.00 76.31 95 PRO A O 1
ATOM 769 N N . ILE A 1 96 ? -20.694 10.767 -0.247 1.00 81.12 96 ILE A N 1
ATOM 770 C CA . ILE A 1 96 ? -20.738 11.672 -1.405 1.00 81.12 96 ILE A CA 1
ATOM 771 C C . ILE A 1 96 ? -19.427 12.454 -1.520 1.00 81.12 96 ILE A C 1
ATOM 773 O O . ILE A 1 96 ? -18.859 12.531 -2.603 1.00 81.12 96 ILE A O 1
ATOM 777 N N . LEU A 1 97 ? -18.907 13.012 -0.424 1.00 76.75 97 LEU A N 1
ATOM 778 C CA . LEU A 1 97 ? -17.611 13.699 -0.426 1.00 76.75 97 LEU A CA 1
ATOM 779 C C . LEU A 1 97 ? -16.482 12.741 -0.822 1.00 76.75 97 LEU A C 1
ATOM 781 O O . LEU A 1 97 ? -15.643 13.085 -1.654 1.00 76.75 97 LEU A O 1
ATOM 785 N N . ILE A 1 98 ? -16.483 11.526 -0.273 1.00 74.12 98 ILE A N 1
ATOM 786 C CA . ILE A 1 98 ? -15.487 10.504 -0.595 1.00 74.12 98 ILE A CA 1
ATOM 787 C C . ILE A 1 98 ? -15.620 10.073 -2.063 1.00 74.12 98 ILE A C 1
ATOM 789 O O . ILE A 1 98 ? -14.639 10.098 -2.801 1.00 74.12 98 ILE A O 1
ATOM 793 N N . GLY A 1 99 ? -16.823 9.724 -2.517 1.00 75.56 99 GLY A N 1
ATOM 794 C CA . GLY A 1 99 ? -17.047 9.197 -3.864 1.00 75.56 99 GLY A CA 1
ATOM 795 C C . GLY A 1 99 ? -16.945 10.242 -4.976 1.00 75.56 99 GLY A C 1
ATOM 796 O O . GLY A 1 99 ? -16.430 9.944 -6.048 1.00 75.56 99 GLY A O 1
ATOM 797 N N . CYS A 1 100 ? -17.415 11.470 -4.745 1.00 85.94 100 CYS A N 1
ATOM 798 C CA . CYS A 1 100 ? -17.483 12.500 -5.784 1.00 85.94 100 CYS A CA 1
ATOM 799 C C . CYS A 1 100 ? -16.293 13.463 -5.786 1.00 85.94 100 CYS A C 1
ATOM 801 O O . CYS A 1 100 ? -16.013 14.038 -6.833 1.00 85.94 100 CYS A O 1
ATOM 803 N N . LEU A 1 101 ? -15.611 13.675 -4.654 1.00 80.62 101 LEU A N 1
ATOM 804 C CA . LEU A 1 101 ? -14.454 14.579 -4.595 1.00 80.62 101 LEU A CA 1
ATOM 805 C C . LEU A 1 101 ? -13.154 13.822 -4.365 1.00 80.62 101 LEU A C 1
ATOM 807 O O . LEU A 1 101 ? -12.217 13.982 -5.143 1.00 80.62 101 LEU A O 1
ATOM 811 N N . LEU A 1 102 ? -13.087 12.998 -3.316 1.00 75.50 102 LEU A N 1
ATOM 812 C CA . LEU A 1 102 ? -11.829 12.351 -2.946 1.00 75.50 102 LEU A CA 1
ATOM 813 C C . LEU A 1 102 ? -11.404 11.309 -3.982 1.00 75.50 102 LEU A C 1
ATOM 815 O O . LEU A 1 102 ? -10.241 11.284 -4.368 1.00 75.50 102 LEU A O 1
ATOM 819 N N . PHE A 1 103 ? -12.335 10.481 -4.458 1.00 78.81 103 PHE A N 1
ATOM 820 C CA . PHE A 1 103 ? -12.024 9.414 -5.403 1.00 78.81 103 PHE A CA 1
ATOM 821 C C . PHE A 1 103 ? -11.511 9.940 -6.758 1.00 78.81 103 PHE A C 1
ATOM 823 O O . PHE A 1 103 ? -10.433 9.509 -7.162 1.00 78.81 103 PHE A O 1
ATOM 830 N N . PRO A 1 104 ? -12.152 10.916 -7.437 1.00 87.06 104 PRO A N 1
ATOM 831 C CA . PRO A 1 104 ? -11.587 11.489 -8.661 1.00 87.06 104 PRO A CA 1
ATOM 832 C C . PRO A 1 104 ? -10.225 12.149 -8.444 1.00 87.06 104 PRO A C 1
ATOM 834 O O . PRO A 1 104 ? -9.350 12.049 -9.297 1.00 87.06 104 PRO A O 1
ATOM 837 N N . LEU A 1 105 ? -10.021 12.798 -7.295 1.00 81.75 105 LEU A N 1
ATOM 838 C CA . LEU A 1 105 ? -8.744 13.428 -6.964 1.00 81.75 105 LEU A CA 1
ATOM 839 C C . LEU A 1 105 ? -7.649 12.377 -6.734 1.00 81.75 105 LEU A C 1
ATOM 841 O O . LEU A 1 105 ? -6.524 12.571 -7.181 1.00 81.75 105 LEU A O 1
ATOM 845 N N . LEU A 1 106 ? -7.987 11.244 -6.112 1.00 82.12 106 LEU A N 1
ATOM 846 C CA . LEU A 1 106 ? -7.093 10.096 -5.968 1.00 82.12 106 LEU A CA 1
ATOM 847 C C . LEU A 1 106 ? -6.736 9.488 -7.331 1.00 82.12 106 LEU A C 1
ATOM 849 O O . LEU A 1 106 ? -5.567 9.207 -7.572 1.00 82.12 106 LEU A O 1
ATOM 853 N N . VAL A 1 107 ? -7.716 9.329 -8.227 1.00 85.12 107 VAL A N 1
ATOM 854 C CA . VAL A 1 107 ? -7.487 8.839 -9.598 1.00 85.12 107 VAL A CA 1
ATOM 855 C C . VAL A 1 107 ? -6.560 9.785 -10.360 1.00 85.12 107 VAL A C 1
ATOM 857 O O . VAL A 1 107 ? -5.594 9.327 -10.957 1.00 85.12 107 VAL A O 1
ATOM 860 N N . LEU A 1 108 ? -6.795 11.099 -10.288 1.00 87.56 108 LEU A N 1
ATOM 861 C CA . LEU A 1 108 ? -5.918 12.098 -10.905 1.00 87.56 108 LEU A CA 1
ATOM 862 C C . LEU A 1 108 ? -4.514 12.084 -10.297 1.00 87.56 108 LEU A C 1
ATOM 864 O O . LEU A 1 108 ? -3.532 12.181 -11.021 1.00 87.56 108 LEU A O 1
ATOM 868 N N . PHE A 1 109 ? -4.403 11.956 -8.975 1.00 88.50 109 PHE A N 1
ATOM 869 C CA . PHE A 1 109 ? -3.113 11.852 -8.300 1.00 88.50 109 PHE A CA 1
ATOM 870 C C . PHE A 1 109 ? -2.339 10.614 -8.765 1.00 88.50 109 PHE A C 1
ATOM 872 O O . PHE A 1 109 ? -1.146 10.712 -9.050 1.00 88.50 109 PHE A O 1
ATOM 879 N N . TRP A 1 110 ? -3.027 9.476 -8.882 1.00 89.06 110 TRP A N 1
ATOM 880 C CA . TRP A 1 110 ? -2.448 8.234 -9.374 1.00 89.06 110 TRP A CA 1
ATOM 881 C C . TRP A 1 110 ? -1.992 8.358 -10.831 1.00 89.06 110 TRP A C 1
ATOM 883 O O . TRP A 1 110 ? -0.834 8.083 -11.124 1.00 89.06 110 TRP A O 1
ATOM 893 N N . ASP A 1 111 ? -2.856 8.851 -11.721 1.00 88.12 111 ASP A N 1
ATOM 894 C CA . ASP A 1 111 ? -2.554 9.041 -13.145 1.00 88.12 111 ASP A CA 1
ATOM 895 C C . ASP A 1 111 ? -1.406 10.043 -13.371 1.00 88.12 111 ASP A C 1
ATOM 897 O O . ASP A 1 111 ? -0.460 9.788 -14.117 1.00 88.12 111 ASP A O 1
ATOM 901 N N . CYS A 1 112 ? -1.406 11.172 -12.657 1.00 89.94 112 CYS A N 1
ATOM 902 C CA . CYS A 1 112 ? -0.294 12.121 -12.697 1.00 89.94 112 CYS A CA 1
ATOM 903 C C . CYS A 1 112 ? 1.012 11.505 -12.177 1.00 89.94 112 CYS A C 1
ATOM 905 O O . CYS A 1 112 ? 2.077 11.751 -12.746 1.00 89.94 112 CYS A O 1
ATOM 907 N N . GLY A 1 113 ? 0.948 10.719 -11.100 1.00 89.88 113 GLY A N 1
ATOM 908 C CA . GLY A 1 113 ? 2.109 10.037 -10.538 1.00 89.88 113 GLY A CA 1
ATOM 909 C C . GLY A 1 113 ? 2.681 8.966 -11.468 1.00 89.88 113 GLY A C 1
ATOM 910 O O . GLY A 1 113 ? 3.902 8.873 -11.613 1.00 89.88 113 GLY A O 1
ATOM 911 N N . TRP A 1 114 ? 1.808 8.209 -12.134 1.00 88.94 114 TRP A N 1
ATOM 912 C CA . TRP A 1 114 ? 2.162 7.243 -13.172 1.00 88.94 114 TRP A CA 1
ATOM 913 C C . TRP A 1 114 ? 2.924 7.934 -14.303 1.00 88.94 114 TRP A C 1
ATOM 915 O O . TRP A 1 114 ? 4.094 7.643 -14.554 1.00 88.94 114 TRP A O 1
ATOM 925 N N . ASN A 1 115 ? 2.315 8.962 -14.901 1.00 88.81 115 ASN A N 1
ATOM 926 C CA . ASN A 1 115 ? 2.911 9.737 -15.990 1.00 88.81 115 ASN A CA 1
ATOM 927 C C . ASN A 1 115 ? 4.258 10.369 -15.605 1.00 88.81 115 ASN A C 1
ATOM 929 O O . ASN A 1 115 ? 5.198 10.394 -16.406 1.00 88.81 115 ASN A O 1
ATOM 933 N N . LEU A 1 116 ? 4.385 10.860 -14.369 1.00 90.88 116 LEU A N 1
ATOM 934 C CA . LEU A 1 116 ? 5.641 11.393 -13.847 1.00 90.88 116 LEU A CA 1
ATOM 935 C C . LEU A 1 116 ? 6.723 10.308 -13.756 1.00 90.88 116 LEU A C 1
ATOM 937 O O . LEU A 1 116 ? 7.874 10.558 -14.120 1.00 90.88 116 LEU A O 1
ATOM 941 N N . THR A 1 117 ? 6.362 9.107 -13.307 1.00 92.06 117 THR A N 1
ATOM 942 C CA . THR A 1 117 ? 7.301 7.991 -13.155 1.00 92.06 117 THR A CA 1
ATOM 943 C C . THR A 1 117 ? 7.773 7.476 -14.515 1.00 92.06 117 THR A C 1
ATOM 945 O O . THR A 1 117 ? 8.980 7.336 -14.718 1.00 92.06 117 THR A O 1
ATOM 948 N N . VAL A 1 118 ? 6.867 7.319 -15.486 1.00 89.94 118 VAL A N 1
ATOM 949 C CA . VAL A 1 118 ? 7.210 6.991 -16.884 1.00 89.94 118 VAL A CA 1
ATOM 950 C C . VAL A 1 118 ? 8.134 8.051 -17.484 1.00 89.94 118 VAL A C 1
ATOM 952 O O . VAL A 1 118 ? 9.142 7.736 -18.118 1.00 89.94 118 VAL A O 1
ATOM 955 N N . THR A 1 119 ? 7.845 9.332 -17.245 1.00 89.88 119 THR A N 1
ATOM 956 C CA . THR A 1 119 ? 8.683 10.444 -17.719 1.00 89.88 119 THR A CA 1
ATOM 957 C C . THR A 1 119 ? 10.091 10.383 -17.122 1.00 89.88 119 THR A C 1
ATOM 959 O O . THR A 1 119 ? 11.085 10.556 -17.836 1.00 89.88 119 THR A O 1
ATOM 962 N N . MET A 1 120 ? 10.196 10.099 -15.821 1.00 91.94 120 MET A N 1
ATOM 963 C CA . MET A 1 120 ? 11.477 9.905 -15.141 1.00 91.94 120 MET A CA 1
ATOM 964 C C . MET A 1 120 ? 12.238 8.714 -15.732 1.00 91.94 120 MET A C 1
ATOM 966 O O . MET A 1 120 ? 13.434 8.823 -16.002 1.00 91.94 120 MET A O 1
ATOM 970 N N . LEU A 1 121 ? 11.549 7.604 -15.986 1.00 91.44 121 LEU A N 1
ATOM 971 C CA . LEU A 1 121 ? 12.139 6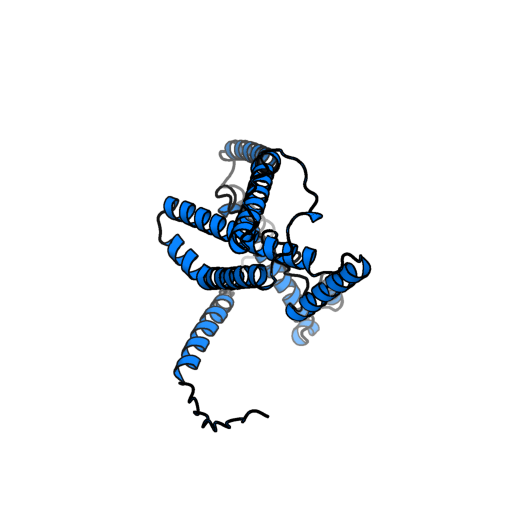.399 -16.552 1.00 91.44 121 LEU A CA 1
ATOM 972 C C . LEU A 1 121 ? 12.634 6.624 -17.990 1.00 91.44 121 LEU A C 1
ATOM 974 O O . LEU A 1 121 ? 13.752 6.231 -18.324 1.00 91.44 121 LEU A O 1
ATOM 978 N N . ASN A 1 122 ? 11.865 7.330 -18.819 1.00 91.06 122 ASN A N 1
ATOM 979 C CA . ASN A 1 122 ? 12.276 7.731 -20.166 1.00 91.06 122 ASN A CA 1
ATOM 980 C C . ASN A 1 122 ? 13.546 8.585 -20.137 1.00 91.06 122 ASN A C 1
ATOM 982 O O . ASN A 1 122 ? 14.495 8.309 -20.872 1.00 91.06 122 ASN A O 1
ATOM 986 N N . SER A 1 123 ? 13.596 9.562 -19.228 1.00 90.94 123 SER A N 1
ATOM 987 C CA . SER A 1 123 ? 14.776 10.404 -19.016 1.00 90.94 123 SER A CA 1
ATOM 988 C C . SER A 1 123 ? 16.008 9.581 -18.614 1.00 90.94 123 SER A C 1
ATOM 990 O O . SER A 1 123 ? 17.080 9.747 -19.197 1.00 90.94 123 SER A O 1
ATOM 992 N N . LEU A 1 124 ? 15.855 8.626 -17.686 1.00 90.75 124 LEU A N 1
ATOM 993 C CA . LEU A 1 124 ? 16.942 7.746 -17.232 1.00 90.75 124 LEU A CA 1
ATOM 994 C C . LEU A 1 124 ? 17.486 6.827 -18.335 1.00 90.75 124 LEU A C 1
ATOM 996 O O . LEU A 1 124 ? 18.664 6.476 -18.307 1.00 90.75 124 LEU A O 1
ATOM 1000 N N . ASN A 1 125 ? 16.653 6.447 -19.305 1.00 91.81 125 ASN A N 1
ATOM 1001 C CA . ASN A 1 125 ? 17.046 5.592 -20.430 1.00 91.81 125 ASN A CA 1
ATOM 1002 C C . ASN A 1 125 ? 17.481 6.388 -21.673 1.00 91.81 125 ASN A C 1
ATOM 1004 O O . ASN A 1 125 ? 17.814 5.794 -22.697 1.00 91.81 125 ASN A O 1
ATOM 1008 N N . GLY A 1 126 ? 17.496 7.724 -21.603 1.00 91.06 126 GLY A N 1
ATOM 1009 C CA . GLY A 1 126 ? 17.850 8.577 -22.737 1.00 91.06 126 GLY A CA 1
ATOM 1010 C C . GLY A 1 126 ? 16.820 8.556 -23.869 1.00 91.06 126 GLY A C 1
ATOM 1011 O O . GLY A 1 126 ? 17.149 8.921 -24.999 1.00 91.06 126 GLY A O 1
ATOM 1012 N N . PHE A 1 127 ? 15.583 8.135 -23.591 1.00 88.62 1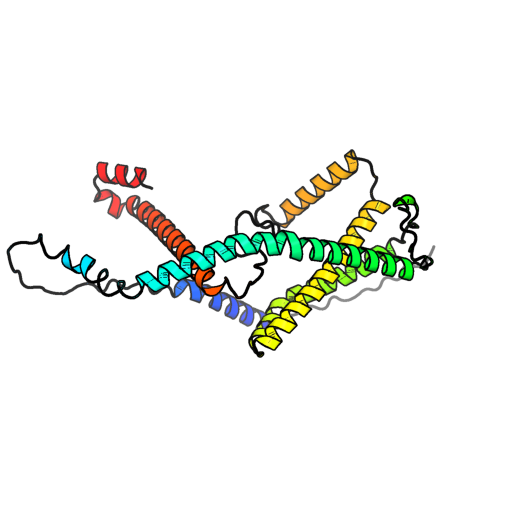27 PHE A N 1
ATOM 1013 C CA . PHE A 1 127 ? 14.496 8.247 -24.553 1.00 88.62 127 PHE A CA 1
ATOM 1014 C C . PHE A 1 127 ? 14.072 9.715 -24.685 1.00 88.62 127 PHE A C 1
ATOM 1016 O O . PHE A 1 127 ? 14.032 10.444 -23.687 1.00 88.62 127 PHE A O 1
ATOM 1023 N N . PRO A 1 128 ? 13.776 10.193 -25.907 1.00 83.31 128 PRO A N 1
ATOM 1024 C CA . PRO A 1 128 ? 13.356 11.570 -26.103 1.00 83.31 128 PRO A CA 1
ATOM 1025 C C . PRO A 1 128 ? 12.056 11.830 -25.335 1.00 83.31 128 PRO A C 1
ATOM 1027 O O . PRO A 1 128 ? 11.075 11.106 -25.506 1.00 83.31 128 PRO A O 1
ATOM 1030 N N . LEU A 1 129 ? 12.043 12.896 -24.527 1.00 77.44 129 LEU A N 1
ATOM 1031 C CA . LEU A 1 129 ? 10.846 13.433 -23.871 1.00 77.44 129 LEU A CA 1
ATOM 1032 C C . LEU A 1 129 ? 9.905 14.036 -24.921 1.00 77.44 129 LEU A C 1
ATOM 1034 O O . LEU A 1 129 ? 9.747 15.250 -25.036 1.00 77.44 129 LEU A O 1
ATOM 1038 N N . THR A 1 130 ? 9.300 13.182 -25.733 1.00 66.81 130 THR A N 1
ATOM 1039 C CA . THR A 1 130 ? 8.171 13.567 -26.568 1.00 66.81 130 THR A CA 1
ATOM 1040 C C . THR A 1 130 ? 6.947 13.558 -25.667 1.00 66.81 130 THR A C 1
ATOM 1042 O O . THR A 1 130 ? 6.279 12.546 -25.488 1.00 66.81 130 THR A O 1
ATOM 1045 N N . TYR A 1 131 ? 6.701 14.696 -25.014 1.00 61.75 131 TYR A N 1
ATOM 1046 C CA . TYR A 1 131 ? 5.431 14.930 -24.340 1.00 61.75 131 TYR A CA 1
ATOM 1047 C C . TYR A 1 131 ? 4.346 14.901 -25.413 1.00 61.75 131 TYR A C 1
ATOM 1049 O O . TYR A 1 131 ? 4.218 15.841 -26.199 1.00 61.75 131 TYR A O 1
ATOM 1057 N N . ASN A 1 132 ? 3.600 13.802 -25.473 1.00 54.97 132 ASN A N 1
ATOM 1058 C CA . ASN A 1 132 ? 2.449 13.667 -26.351 1.00 54.97 132 ASN A CA 1
ATOM 1059 C C . ASN A 1 132 ? 1.309 14.535 -25.808 1.00 54.97 132 ASN A C 1
ATOM 1061 O O . ASN A 1 132 ? 0.387 14.059 -25.154 1.00 54.97 132 ASN A O 1
ATOM 1065 N N . LEU A 1 133 ? 1.380 15.838 -26.078 1.00 60.22 133 LEU A N 1
ATOM 1066 C CA . LEU A 1 133 ? 0.261 16.759 -25.870 1.00 60.22 133 LEU A CA 1
ATOM 1067 C C . LEU A 1 133 ? -0.928 16.438 -26.790 1.00 60.22 133 LEU A C 1
ATOM 1069 O O . LEU A 1 133 ? -2.034 16.908 -26.537 1.00 60.22 133 LEU A O 1
ATOM 1073 N N . ASP A 1 134 ? -0.715 15.620 -27.822 1.00 60.56 134 ASP A N 1
ATOM 1074 C CA . ASP A 1 134 ? -1.702 15.358 -28.868 1.00 60.56 134 ASP A CA 1
ATOM 1075 C C . ASP A 1 134 ? -2.744 14.294 -28.489 1.00 60.56 134 ASP A C 1
ATOM 1077 O O . ASP A 1 134 ? -3.666 14.040 -29.265 1.00 60.56 134 ASP A O 1
ATOM 1081 N N . GLY A 1 135 ? -2.634 13.667 -27.310 1.00 59.53 135 GLY A N 1
ATOM 1082 C CA . GLY A 1 135 ? -3.648 12.739 -26.792 1.00 59.53 135 GLY A CA 1
ATOM 1083 C C . GLY A 1 135 ? -3.910 11.513 -27.676 1.00 59.53 135 GLY A C 1
ATOM 1084 O O . GLY A 1 135 ? -4.911 10.823 -27.489 1.00 59.53 135 GLY A O 1
ATOM 1085 N N . GLN A 1 136 ? -3.045 11.235 -28.656 1.00 54.62 136 GLN A N 1
ATOM 1086 C CA . GLN A 1 136 ? -3.123 9.997 -29.413 1.00 54.62 136 GLN A CA 1
ATOM 1087 C C . GLN A 1 136 ? -2.603 8.868 -28.531 1.00 54.62 136 GLN A C 1
ATOM 1089 O O . GLN A 1 136 ? -1.436 8.867 -28.144 1.00 54.62 136 GLN A O 1
ATOM 1094 N N . ASN A 1 137 ? -3.507 7.938 -28.210 1.00 48.59 137 ASN A N 1
ATOM 1095 C CA . ASN A 1 137 ? -3.231 6.674 -27.540 1.00 48.59 137 ASN A CA 1
ATOM 1096 C C . ASN A 1 137 ? -2.178 5.902 -28.342 1.00 48.59 137 ASN A C 1
ATOM 1098 O O . ASN A 1 137 ? -2.517 5.116 -29.228 1.00 48.59 137 ASN A O 1
ATOM 1102 N N . TYR A 1 138 ? -0.903 6.137 -28.050 1.00 52.06 138 TYR A N 1
ATOM 1103 C CA . TYR A 1 138 ? 0.110 5.154 -28.367 1.00 52.06 138 TYR A CA 1
ATOM 1104 C C . TYR A 1 138 ? -0.201 3.964 -27.477 1.00 52.06 138 TYR A C 1
ATOM 1106 O O . TYR A 1 138 ? -0.138 4.058 -26.254 1.00 52.06 138 TYR A O 1
ATOM 1114 N N . THR A 1 139 ? -0.647 2.885 -28.113 1.00 50.38 139 THR A N 1
ATOM 1115 C CA . THR A 1 139 ? -0.677 1.575 -27.482 1.00 50.38 139 THR A CA 1
ATOM 1116 C C . THR A 1 139 ? 0.719 1.293 -26.931 1.00 50.38 139 THR A C 1
ATOM 1118 O O . THR A 1 139 ? 1.715 1.749 -27.504 1.00 50.38 139 THR A O 1
ATOM 1121 N N . ASP A 1 140 ? 0.783 0.573 -25.812 1.00 54.53 140 ASP A N 1
ATOM 1122 C CA . ASP A 1 140 ? 1.999 0.269 -25.039 1.00 54.53 140 ASP A CA 1
ATOM 1123 C C . ASP A 1 140 ? 3.171 -0.298 -25.871 1.00 54.53 140 ASP A C 1
ATOM 1125 O O . ASP A 1 140 ? 4.315 -0.320 -25.423 1.00 54.53 140 ASP A O 1
ATOM 1129 N N . ASP A 1 141 ? 2.915 -0.667 -27.125 1.00 56.22 141 ASP A N 1
ATOM 1130 C CA . ASP A 1 141 ? 3.862 -1.152 -28.125 1.00 56.22 141 ASP A CA 1
ATOM 1131 C C . ASP A 1 141 ? 4.980 -0.160 -28.516 1.00 56.22 141 ASP A C 1
ATOM 1133 O O . ASP A 1 141 ? 5.932 -0.560 -29.191 1.00 56.22 141 ASP A O 1
ATOM 1137 N N . VAL A 1 142 ? 4.882 1.132 -28.161 1.00 61.19 142 VAL A N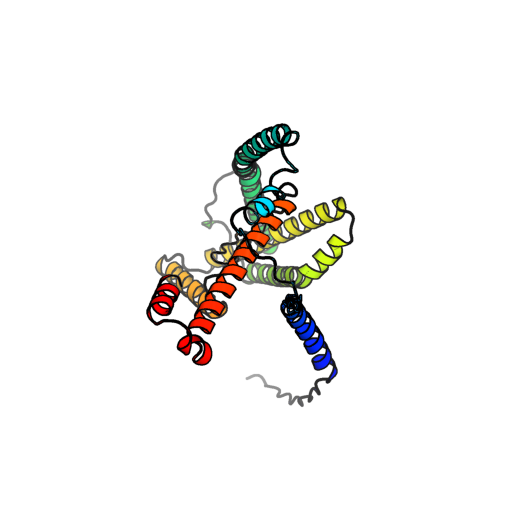 1
ATOM 1138 C CA . VAL A 1 142 ? 5.860 2.163 -28.588 1.00 61.19 142 VAL A CA 1
ATOM 1139 C C . VAL A 1 142 ? 6.815 2.607 -27.477 1.00 61.19 142 VAL A C 1
ATOM 1141 O O . VAL A 1 142 ? 7.819 3.270 -27.762 1.00 61.19 142 VAL A O 1
ATOM 1144 N N . TYR A 1 143 ? 6.594 2.202 -26.226 1.00 66.19 143 TYR A N 1
ATOM 1145 C CA . TYR A 1 143 ? 7.618 2.401 -25.205 1.00 66.19 143 TYR A CA 1
ATOM 1146 C C . TYR A 1 143 ? 8.800 1.484 -25.520 1.00 66.19 143 TYR A C 1
ATOM 1148 O O . TYR A 1 143 ? 8.680 0.262 -25.555 1.00 66.19 143 TYR A O 1
ATOM 1156 N N . GLY A 1 144 ? 9.958 2.083 -25.812 1.00 74.44 144 GLY A N 1
ATOM 1157 C CA . GLY A 1 144 ? 11.179 1.319 -26.036 1.00 74.44 144 GLY A CA 1
ATOM 1158 C C . GLY A 1 144 ? 11.452 0.398 -24.847 1.00 74.44 144 GLY A C 1
ATOM 1159 O O . GLY A 1 144 ? 11.208 0.775 -23.702 1.00 74.44 144 GLY A O 1
ATOM 1160 N N . ASN A 1 145 ? 11.968 -0.804 -25.113 1.00 89.69 145 ASN A N 1
ATOM 1161 C CA . ASN A 1 145 ? 12.320 -1.753 -24.057 1.00 89.69 145 ASN A CA 1
ATOM 1162 C C . ASN A 1 145 ? 13.251 -1.072 -23.046 1.00 89.69 145 ASN A C 1
ATOM 1164 O O . ASN A 1 145 ? 14.375 -0.685 -23.389 1.00 89.69 145 ASN A O 1
ATOM 1168 N N . TYR A 1 146 ? 12.785 -0.917 -21.807 1.00 93.00 146 TYR A N 1
ATOM 1169 C CA . TYR A 1 146 ? 13.598 -0.347 -20.744 1.00 93.00 146 TYR A CA 1
ATOM 1170 C C . TYR A 1 146 ? 14.673 -1.357 -20.381 1.00 93.00 146 TYR A C 1
ATOM 1172 O O . TYR A 1 146 ? 14.422 -2.560 -20.343 1.00 93.00 146 TYR A O 1
ATOM 1180 N N . SER A 1 147 ? 15.890 -0.894 -20.097 1.00 94.31 147 SER A N 1
ATOM 1181 C CA . SER A 1 147 ? 16.919 -1.813 -19.612 1.00 94.31 147 SER A CA 1
ATOM 1182 C C . SER A 1 147 ? 16.496 -2.418 -18.259 1.00 94.31 147 SER A C 1
ATOM 1184 O O . SER A 1 147 ? 15.953 -1.695 -17.422 1.00 94.31 147 SER A O 1
ATOM 1186 N N . PRO A 1 148 ? 16.806 -3.692 -17.951 1.00 94.50 148 PRO A N 1
ATOM 1187 C CA . PRO A 1 148 ? 16.462 -4.263 -16.645 1.00 94.50 148 PRO A CA 1
ATOM 1188 C C . PRO A 1 148 ? 17.048 -3.452 -15.479 1.00 94.50 148 PRO A C 1
ATOM 1190 O O . PRO A 1 148 ? 16.450 -3.339 -14.415 1.00 94.50 148 PRO A O 1
ATOM 1193 N N . GLN A 1 149 ? 18.222 -2.848 -15.687 1.00 95.12 149 GLN A N 1
ATOM 1194 C CA . GLN A 1 149 ? 18.911 -2.035 -14.686 1.00 95.12 149 GLN A CA 1
ATOM 1195 C C . GLN A 1 149 ? 18.138 -0.757 -14.351 1.00 95.12 149 GLN A C 1
ATOM 1197 O O . GLN A 1 149 ? 18.053 -0.394 -13.180 1.00 95.12 149 GLN A O 1
ATOM 1202 N N . SER A 1 150 ? 17.557 -0.095 -15.353 1.00 94.44 150 SER A N 1
ATOM 1203 C CA . SER A 1 150 ? 16.809 1.147 -15.149 1.00 94.44 150 SER A CA 1
ATOM 1204 C C . SER A 1 150 ? 15.459 0.936 -14.471 1.00 94.44 150 SER A C 1
ATOM 1206 O O . SER A 1 150 ? 14.931 1.901 -13.938 1.00 94.44 150 SER A O 1
ATOM 1208 N N . LEU A 1 151 ? 14.948 -0.298 -14.419 1.00 95.38 151 LEU A N 1
ATOM 1209 C CA . LEU A 1 151 ? 13.759 -0.668 -13.646 1.00 95.38 151 LEU A CA 1
ATOM 1210 C C . LEU A 1 151 ? 14.115 -1.184 -12.242 1.00 95.38 151 LEU A C 1
ATOM 1212 O O . LEU A 1 151 ? 13.578 -0.722 -11.238 1.00 95.38 151 LEU A O 1
ATOM 1216 N N . ILE A 1 152 ? 15.070 -2.117 -12.149 1.00 95.50 152 ILE A N 1
ATOM 1217 C CA . ILE A 1 152 ? 15.418 -2.787 -10.886 1.00 95.50 152 ILE A CA 1
ATOM 1218 C C . ILE A 1 152 ? 16.090 -1.824 -9.900 1.00 95.50 152 ILE A C 1
ATOM 1220 O O . ILE A 1 152 ? 15.808 -1.875 -8.706 1.00 95.50 152 ILE A O 1
ATOM 1224 N N . VAL A 1 153 ? 16.985 -0.946 -10.365 1.00 95.31 153 VAL A N 1
ATOM 1225 C CA . VAL A 1 153 ? 17.703 -0.015 -9.479 1.00 95.31 153 VAL A CA 1
ATOM 1226 C C . VAL A 1 153 ? 16.756 0.954 -8.759 1.00 95.31 153 VAL A C 1
ATOM 1228 O O . VAL A 1 153 ? 16.815 0.993 -7.528 1.00 95.31 153 VAL A O 1
ATOM 1231 N N . PRO A 1 154 ? 15.882 1.724 -9.443 1.00 95.00 154 PRO A N 1
ATOM 1232 C CA . PRO A 1 154 ? 14.949 2.605 -8.744 1.00 95.00 154 PRO A CA 1
ATOM 1233 C C . PRO A 1 154 ? 13.968 1.826 -7.869 1.00 95.00 154 PRO A C 1
ATOM 1235 O O . PRO A 1 154 ? 13.701 2.274 -6.758 1.00 95.00 154 PRO A O 1
ATOM 1238 N N . TYR A 1 155 ? 13.511 0.646 -8.302 1.00 95.88 155 TYR A N 1
ATOM 1239 C CA . TYR A 1 155 ? 12.677 -0.227 -7.476 1.00 95.88 155 TYR A CA 1
ATOM 1240 C C . TYR A 1 155 ? 13.353 -0.571 -6.140 1.00 95.88 155 TYR A C 1
ATOM 1242 O O . TYR A 1 155 ? 12.808 -0.288 -5.077 1.00 95.88 155 TYR A O 1
ATOM 1250 N N . VAL A 1 156 ? 14.586 -1.091 -6.169 1.00 96.00 156 VAL A N 1
ATOM 1251 C CA . VAL A 1 156 ? 15.332 -1.452 -4.950 1.00 96.00 156 VAL A CA 1
ATOM 1252 C C . VAL A 1 156 ? 15.599 -0.231 -4.064 1.00 96.00 156 VAL A C 1
ATOM 1254 O O . VAL A 1 156 ? 15.537 -0.336 -2.840 1.00 96.00 156 VAL A O 1
ATOM 1257 N N . ILE A 1 157 ? 15.884 0.935 -4.652 1.00 96.31 157 ILE A N 1
ATOM 1258 C CA . ILE A 1 157 ? 16.054 2.180 -3.889 1.00 96.31 157 ILE A CA 1
ATOM 1259 C C . ILE A 1 157 ? 14.756 2.542 -3.160 1.00 96.31 157 ILE A C 1
ATOM 1261 O O . ILE A 1 157 ? 14.801 2.855 -1.970 1.00 96.31 157 ILE A O 1
ATOM 1265 N N . VAL A 1 158 ? 13.614 2.485 -3.849 1.00 96.25 158 VAL A N 1
ATOM 1266 C CA . VAL A 1 158 ? 12.305 2.771 -3.254 1.00 96.25 158 VAL A CA 1
ATOM 1267 C C . VAL A 1 158 ? 11.979 1.777 -2.144 1.00 96.25 158 VAL A C 1
ATOM 1269 O O . VAL A 1 158 ? 11.572 2.217 -1.075 1.00 96.25 158 VAL A O 1
ATOM 1272 N N . GLU A 1 159 ? 12.252 0.485 -2.325 1.00 95.44 159 GLU A N 1
ATOM 1273 C CA . GLU A 1 159 ? 12.067 -0.538 -1.283 1.00 95.44 159 GLU A CA 1
ATOM 1274 C C . GLU A 1 159 ? 12.904 -0.265 -0.029 1.00 95.44 159 GLU A C 1
ATOM 1276 O O . GLU A 1 159 ? 12.403 -0.319 1.094 1.00 95.44 159 GLU A O 1
ATOM 1281 N N . ILE A 1 160 ? 14.184 0.087 -0.194 1.00 95.94 160 ILE A N 1
ATOM 1282 C CA . ILE A 1 160 ? 15.056 0.432 0.938 1.00 95.94 160 ILE A CA 1
ATOM 1283 C C . ILE A 1 160 ? 14.529 1.674 1.658 1.00 95.94 160 ILE A C 1
ATOM 1285 O O . ILE A 1 160 ? 14.511 1.716 2.889 1.00 95.94 160 ILE A O 1
ATOM 1289 N N . LEU A 1 161 ? 14.105 2.692 0.909 1.00 96.00 161 LEU A N 1
ATOM 1290 C CA . LEU A 1 161 ? 13.547 3.901 1.498 1.00 96.00 161 LEU A CA 1
ATOM 1291 C C . LEU A 1 161 ? 12.230 3.600 2.226 1.00 96.00 161 LEU A C 1
ATOM 1293 O O . LEU A 1 161 ? 12.068 4.063 3.351 1.00 96.00 161 LEU A O 1
ATOM 1297 N N . LEU A 1 162 ? 11.326 2.808 1.638 1.00 92.94 162 LEU A N 1
ATOM 1298 C CA . LEU A 1 162 ? 10.077 2.386 2.278 1.00 92.94 162 LEU A CA 1
ATOM 1299 C C . LEU A 1 162 ? 10.376 1.641 3.576 1.00 92.94 162 LEU A C 1
ATOM 1301 O O . LEU A 1 162 ? 9.809 1.975 4.611 1.00 92.94 162 LEU A O 1
ATOM 1305 N N . LEU A 1 163 ? 11.326 0.705 3.559 1.00 91.06 163 LEU A N 1
ATOM 1306 C CA . LEU A 1 163 ? 11.760 -0.010 4.754 1.00 91.06 163 LEU A CA 1
ATOM 1307 C C . LEU A 1 163 ? 12.287 0.943 5.838 1.00 91.06 163 LEU A C 1
ATOM 1309 O O . LEU A 1 163 ? 11.945 0.786 7.007 1.00 91.06 163 LEU A O 1
ATOM 1313 N N . ILE A 1 164 ? 13.091 1.947 5.473 1.00 92.88 164 ILE A N 1
ATOM 1314 C CA . ILE A 1 164 ? 13.570 2.970 6.418 1.00 92.88 164 ILE A CA 1
ATOM 1315 C C . ILE A 1 164 ? 12.399 3.781 6.982 1.00 92.88 164 ILE A C 1
ATOM 1317 O O . ILE A 1 164 ? 12.365 4.034 8.186 1.00 92.88 164 ILE A O 1
ATOM 1321 N N . PHE A 1 165 ? 11.440 4.176 6.140 1.00 92.31 165 PHE A N 1
ATOM 1322 C CA . PHE A 1 165 ? 10.236 4.885 6.572 1.00 92.31 165 PHE A CA 1
ATOM 1323 C C . PHE A 1 165 ? 9.411 4.045 7.549 1.00 92.31 165 PHE A C 1
ATOM 1325 O O . PHE A 1 165 ? 9.017 4.565 8.590 1.00 92.31 165 PHE A O 1
ATOM 1332 N N . TYR A 1 166 ? 9.228 2.755 7.265 1.00 88.12 166 TYR A N 1
ATOM 1333 C CA . TYR A 1 166 ? 8.512 1.821 8.130 1.00 88.12 166 TYR A CA 1
ATOM 1334 C C . TYR A 1 166 ? 9.222 1.593 9.463 1.00 88.12 166 TYR A C 1
ATOM 1336 O O . TYR A 1 166 ? 8.605 1.696 10.517 1.00 88.12 166 TYR A O 1
ATOM 1344 N N . LEU A 1 167 ? 10.534 1.350 9.451 1.00 89.00 167 LEU A N 1
ATOM 1345 C CA . LEU A 1 167 ? 11.311 1.177 10.683 1.00 89.00 167 LEU A CA 1
ATOM 1346 C C . LEU A 1 167 ? 11.404 2.471 11.505 1.00 89.00 167 LEU A C 1
ATOM 1348 O O . LEU A 1 167 ? 11.532 2.424 12.726 1.00 89.00 167 LEU A O 1
ATOM 1352 N N . GLY A 1 168 ? 11.371 3.628 10.842 1.00 90.38 168 GLY A N 1
ATOM 1353 C CA . GLY A 1 168 ? 11.384 4.943 11.478 1.00 90.38 168 GLY A CA 1
ATOM 1354 C C . GLY A 1 168 ? 10.008 5.440 11.916 1.00 90.38 168 GLY A C 1
ATOM 1355 O O . GLY A 1 168 ? 9.936 6.478 12.570 1.00 90.38 168 GLY A O 1
ATOM 1356 N N . GLN A 1 169 ? 8.931 4.736 11.563 1.00 89.50 169 GLN A N 1
ATOM 1357 C CA . GLN A 1 169 ? 7.555 5.199 11.711 1.00 89.50 169 GLN A CA 1
ATOM 1358 C C . GLN A 1 169 ? 7.224 5.576 13.163 1.00 89.50 169 GLN A C 1
ATOM 1360 O O . GLN A 1 169 ? 6.765 6.690 13.409 1.00 89.50 169 GLN A O 1
ATOM 1365 N N . ASP A 1 170 ? 7.556 4.716 14.128 1.00 86.12 170 ASP A N 1
ATOM 1366 C CA . ASP A 1 170 ? 7.317 4.977 15.556 1.00 86.12 170 ASP A CA 1
ATOM 1367 C C . ASP A 1 170 ? 8.068 6.220 16.047 1.00 86.12 170 ASP A C 1
ATOM 1369 O O . ASP A 1 170 ? 7.511 7.064 16.747 1.00 86.12 170 ASP A O 1
ATOM 1373 N N . LEU A 1 171 ? 9.324 6.389 15.615 1.00 92.19 171 LEU A N 1
ATOM 1374 C CA . LEU A 1 171 ? 10.132 7.559 15.963 1.00 92.19 171 LEU A CA 1
ATOM 1375 C C . LEU A 1 171 ? 9.543 8.845 15.373 1.00 92.19 171 LEU A C 1
ATOM 1377 O O . LEU A 1 171 ? 9.565 9.886 16.033 1.00 92.19 171 LEU A O 1
ATOM 1381 N N . PHE A 1 172 ? 9.019 8.786 14.145 1.00 88.88 172 PHE A N 1
ATOM 1382 C CA . PHE A 1 172 ? 8.341 9.917 13.516 1.00 88.88 172 PHE A CA 1
ATOM 1383 C C . PHE A 1 172 ? 7.045 10.267 14.248 1.00 88.88 172 PHE A C 1
ATOM 1385 O O . PHE A 1 172 ? 6.825 11.444 14.533 1.00 88.88 172 PHE A O 1
ATOM 1392 N N . TYR A 1 173 ? 6.226 9.280 14.617 1.00 87.31 173 TYR A N 1
ATOM 1393 C CA . TYR A 1 173 ? 4.988 9.521 15.361 1.00 87.31 173 TYR A CA 1
ATOM 1394 C C . TYR A 1 173 ? 5.241 10.071 16.763 1.00 87.31 173 TYR A C 1
ATOM 1396 O O . TYR A 1 173 ? 4.621 11.062 17.154 1.00 87.31 173 TYR A O 1
ATOM 1404 N N . ASP A 1 174 ? 6.209 9.514 17.490 1.00 90.62 174 ASP A N 1
ATOM 1405 C CA . ASP A 1 174 ? 6.628 10.040 18.789 1.00 90.62 174 ASP A CA 1
ATOM 1406 C C . ASP A 1 174 ? 7.152 11.475 18.680 1.00 90.62 174 ASP A C 1
ATOM 1408 O O . ASP A 1 174 ? 6.931 12.304 19.571 1.00 90.62 174 ASP A O 1
ATOM 1412 N N . PHE A 1 175 ? 7.848 11.791 17.585 1.00 93.00 175 PHE A N 1
ATOM 1413 C CA . PHE A 1 175 ? 8.298 13.145 17.298 1.00 93.00 175 PHE A CA 1
ATOM 1414 C C . PHE A 1 175 ? 7.125 14.084 16.986 1.00 93.00 175 PHE A C 1
ATOM 1416 O O . PHE A 1 175 ? 7.095 15.199 17.514 1.00 93.00 175 PHE A O 1
ATOM 1423 N N . PHE A 1 176 ? 6.153 13.650 16.180 1.00 88.69 176 PHE A N 1
ATOM 1424 C CA . PHE A 1 176 ? 4.980 14.445 15.806 1.00 88.69 176 PHE A CA 1
ATOM 1425 C C . PHE A 1 176 ? 4.081 14.749 17.001 1.00 88.69 176 PHE A C 1
ATOM 1427 O O . PHE A 1 176 ? 3.689 15.901 17.172 1.00 88.69 176 PHE A O 1
ATOM 1434 N N . LYS A 1 177 ? 3.877 13.776 17.895 1.00 87.19 177 LYS A N 1
ATOM 1435 C CA . LYS A 1 177 ? 3.067 13.933 19.113 1.00 87.19 177 LYS A CA 1
ATOM 1436 C C . LYS A 1 177 ? 3.604 15.000 20.076 1.00 87.19 177 LYS A C 1
ATOM 1438 O O . LYS A 1 177 ? 2.882 15.491 20.940 1.00 87.19 177 LYS A O 1
ATOM 1443 N N . ARG A 1 178 ? 4.887 15.366 19.962 1.00 93.19 178 ARG A N 1
ATOM 1444 C CA . ARG A 1 178 ? 5.506 16.439 20.764 1.00 93.19 178 ARG A CA 1
ATOM 1445 C C . ARG A 1 178 ? 5.292 17.836 20.177 1.00 93.19 178 ARG A C 1
ATOM 1447 O O . ARG A 1 178 ? 5.633 18.812 20.841 1.00 93.19 178 ARG A O 1
ATOM 1454 N N . GLN A 1 179 ? 4.797 17.943 18.945 1.00 93.31 179 GLN A N 1
ATOM 1455 C CA . GLN A 1 179 ? 4.613 19.216 18.251 1.00 93.31 179 GLN A CA 1
ATOM 1456 C C . GLN A 1 179 ? 3.228 19.819 18.517 1.00 93.31 179 GLN A C 1
ATOM 1458 O O . GLN A 1 179 ? 2.338 19.190 19.082 1.00 93.31 179 GLN A O 1
ATOM 1463 N N . HIS A 1 180 ? 3.033 21.072 18.098 1.00 94.88 180 HIS A N 1
ATOM 1464 C CA . HIS A 1 180 ? 1.699 21.672 18.062 1.00 94.88 180 HIS A CA 1
ATOM 1465 C C . HIS A 1 180 ? 0.788 20.915 17.087 1.00 94.88 180 HIS A C 1
ATOM 1467 O O . HIS A 1 180 ? 1.228 20.548 15.999 1.00 94.88 180 HIS A O 1
ATOM 1473 N N . THR A 1 181 ? -0.499 20.800 17.421 1.00 86.06 181 THR A N 1
ATOM 1474 C CA . THR A 1 181 ? -1.510 20.046 16.650 1.00 86.06 181 THR A CA 1
ATOM 1475 C C . THR A 1 181 ? -1.567 20.410 15.161 1.00 86.06 181 THR A C 1
ATOM 1477 O O . THR A 1 181 ? -1.721 19.540 14.309 1.00 86.06 181 THR A O 1
ATOM 1480 N N . LEU A 1 182 ? -1.393 21.691 14.807 1.00 85.06 182 LEU A N 1
ATOM 1481 C CA . LEU A 1 182 ? -1.334 22.120 13.402 1.00 85.06 182 LEU A CA 1
ATOM 1482 C C . LEU A 1 182 ? -0.077 21.617 12.681 1.00 85.06 182 LEU A C 1
ATOM 1484 O O . LEU A 1 182 ? -0.157 21.214 11.523 1.00 85.06 182 LEU A O 1
ATOM 1488 N N . ILE A 1 183 ? 1.077 21.649 13.352 1.00 86.81 183 ILE A N 1
ATOM 1489 C CA . ILE A 1 183 ? 2.352 21.185 12.792 1.00 86.81 183 ILE A CA 1
ATOM 1490 C C . ILE A 1 183 ? 2.311 19.666 12.629 1.00 86.81 183 ILE A C 1
ATOM 1492 O O . ILE A 1 183 ? 2.670 19.168 11.569 1.00 86.81 183 ILE A O 1
ATOM 1496 N N . GLU A 1 184 ? 1.821 18.951 13.641 1.00 87.38 184 GLU A N 1
ATOM 1497 C CA . GLU A 1 184 ? 1.571 17.509 13.597 1.00 87.38 184 GLU A CA 1
ATOM 1498 C C . GLU A 1 184 ? 0.696 17.133 12.396 1.00 87.38 184 GLU A C 1
ATOM 1500 O O . GLU A 1 184 ? 1.094 16.302 11.582 1.00 87.38 184 GLU A O 1
ATOM 1505 N N . MET A 1 185 ? -0.443 17.811 12.217 1.00 81.06 185 MET A N 1
ATOM 1506 C CA . MET A 1 185 ? -1.337 17.558 11.088 1.00 81.06 185 MET A CA 1
ATOM 1507 C C . MET A 1 185 ? -0.635 17.779 9.740 1.00 81.06 185 MET A C 1
ATOM 1509 O O . MET A 1 185 ? -0.752 16.943 8.847 1.00 81.06 185 MET A O 1
ATOM 1513 N N . ILE A 1 186 ? 0.105 18.881 9.576 1.00 82.44 186 ILE A N 1
ATOM 1514 C CA . ILE A 1 186 ? 0.830 19.175 8.329 1.00 82.44 186 ILE A CA 1
ATOM 1515 C C . ILE A 1 186 ? 1.913 18.121 8.066 1.00 82.44 186 ILE A C 1
ATOM 1517 O O . ILE A 1 186 ? 2.002 17.605 6.952 1.00 82.44 186 ILE A O 1
ATOM 1521 N N . LEU A 1 187 ? 2.713 17.776 9.077 1.00 86.75 187 LEU A N 1
ATOM 1522 C CA . LEU A 1 187 ? 3.778 16.781 8.960 1.00 86.75 187 LEU A CA 1
ATOM 1523 C C . LEU A 1 187 ? 3.223 15.399 8.611 1.00 86.75 187 LEU A C 1
ATOM 1525 O O . LEU A 1 187 ? 3.772 14.735 7.735 1.00 86.75 187 LEU A O 1
ATOM 1529 N N . LEU A 1 188 ? 2.098 15.007 9.213 1.00 83.56 188 LEU A N 1
ATOM 1530 C CA . LEU A 1 188 ? 1.417 13.759 8.888 1.00 83.56 188 LEU A CA 1
ATOM 1531 C C . LEU A 1 188 ? 0.946 13.742 7.427 1.00 83.56 188 LEU A C 1
ATOM 1533 O O . LEU A 1 188 ? 1.132 12.748 6.730 1.00 83.56 188 LEU A O 1
ATOM 1537 N N . LYS A 1 189 ? 0.383 14.847 6.918 1.00 85.12 189 LYS A N 1
ATOM 1538 C CA . LYS A 1 189 ? -0.023 14.939 5.504 1.00 85.12 189 LYS A CA 1
ATOM 1539 C C . LYS A 1 189 ? 1.168 14.879 4.550 1.00 85.12 189 LYS A C 1
ATOM 1541 O O . LYS A 1 189 ? 1.073 14.210 3.526 1.00 85.12 189 LYS A O 1
ATOM 1546 N N . ILE A 1 190 ? 2.284 15.526 4.888 1.00 86.81 190 ILE A N 1
ATOM 1547 C CA . ILE A 1 190 ? 3.523 15.446 4.100 1.00 86.81 190 ILE A CA 1
ATOM 1548 C C . ILE A 1 190 ? 4.065 14.014 4.097 1.00 86.81 190 ILE A C 1
ATOM 1550 O O . ILE A 1 190 ? 4.418 13.503 3.038 1.00 86.81 190 ILE A O 1
ATOM 1554 N N . HIS A 1 191 ? 4.088 13.350 5.254 1.00 87.81 191 HIS A N 1
ATOM 1555 C CA . HIS A 1 191 ? 4.505 11.954 5.366 1.00 87.81 191 HIS A CA 1
ATOM 1556 C C . HIS A 1 191 ? 3.651 11.043 4.473 1.00 87.81 191 HIS A C 1
ATOM 1558 O O . HIS A 1 191 ? 4.197 10.304 3.656 1.00 87.81 191 HIS A O 1
ATOM 1564 N N . MET A 1 192 ? 2.322 11.166 4.547 1.00 85.44 192 MET A N 1
ATOM 1565 C CA . MET A 1 192 ? 1.403 10.403 3.696 1.00 85.44 192 MET A CA 1
ATOM 1566 C C . MET A 1 192 ? 1.605 10.694 2.205 1.00 85.44 192 MET A C 1
ATOM 1568 O O . MET A 1 192 ? 1.526 9.776 1.393 1.00 85.44 192 MET A O 1
ATOM 1572 N N . LEU A 1 193 ? 1.883 11.947 1.831 1.00 85.25 193 LEU A N 1
ATOM 1573 C CA . LEU A 1 193 ? 2.152 12.328 0.443 1.00 85.25 193 LEU A CA 1
ATOM 1574 C C . LEU A 1 193 ? 3.437 11.673 -0.085 1.00 85.25 193 LEU A C 1
ATOM 1576 O O . LEU A 1 193 ? 3.427 11.119 -1.182 1.00 85.25 193 LEU A O 1
ATOM 1580 N N . ILE A 1 194 ? 4.521 11.710 0.699 1.00 90.31 194 ILE A N 1
ATOM 1581 C CA . ILE A 1 194 ? 5.797 11.069 0.346 1.00 90.31 194 ILE A CA 1
ATOM 1582 C C . ILE A 1 194 ? 5.595 9.562 0.189 1.00 90.31 194 ILE A C 1
ATOM 1584 O O . ILE A 1 194 ? 5.978 8.998 -0.832 1.00 90.31 194 ILE A O 1
ATOM 1588 N N . LEU A 1 195 ? 4.941 8.929 1.163 1.00 89.62 195 LEU A N 1
ATOM 1589 C CA . LEU A 1 195 ? 4.662 7.497 1.147 1.00 89.62 195 LEU A CA 1
ATOM 1590 C C . LEU A 1 195 ? 3.814 7.109 -0.075 1.00 89.62 195 LEU A C 1
ATOM 1592 O O . LEU A 1 195 ? 4.150 6.163 -0.780 1.00 89.62 195 LEU A O 1
ATOM 1596 N N . SER A 1 196 ? 2.781 7.892 -0.395 1.00 87.81 196 SER A N 1
ATOM 1597 C CA . SER A 1 196 ? 1.940 7.668 -1.581 1.00 87.81 196 SER A CA 1
ATOM 1598 C C . SER A 1 196 ? 2.737 7.770 -2.884 1.00 87.81 196 SER A C 1
ATOM 1600 O O . SER A 1 196 ? 2.574 6.937 -3.771 1.00 87.81 196 SER A O 1
ATOM 1602 N N . PHE A 1 197 ? 3.626 8.762 -2.998 1.00 90.00 197 PHE A N 1
ATOM 1603 C CA . PHE A 1 197 ? 4.498 8.903 -4.164 1.00 90.00 197 PHE A CA 1
ATOM 1604 C C . PHE A 1 197 ? 5.451 7.712 -4.315 1.00 90.00 197 PHE A C 1
ATOM 1606 O O . PHE A 1 197 ? 5.601 7.176 -5.408 1.00 90.00 197 PHE A O 1
ATOM 1613 N N . MET A 1 198 ? 6.059 7.259 -3.217 1.00 94.00 198 MET A N 1
ATOM 1614 C CA . MET A 1 198 ? 6.933 6.084 -3.227 1.00 94.00 198 MET A CA 1
ATOM 1615 C C . MET A 1 198 ? 6.190 4.824 -3.672 1.00 94.00 198 MET A C 1
ATOM 1617 O O . MET A 1 198 ? 6.723 4.065 -4.476 1.00 94.00 198 MET A O 1
ATOM 1621 N N . TYR A 1 199 ? 4.947 4.645 -3.220 1.00 91.69 199 TYR A N 1
ATOM 1622 C CA . TYR A 1 199 ? 4.102 3.539 -3.661 1.00 91.69 199 TYR A CA 1
ATOM 1623 C C . TYR A 1 199 ? 3.789 3.582 -5.151 1.00 91.69 199 TYR A C 1
ATOM 1625 O O . TYR A 1 199 ? 3.857 2.544 -5.799 1.00 91.69 199 TYR A O 1
ATOM 1633 N N . ILE A 1 200 ? 3.507 4.760 -5.713 1.00 92.06 200 ILE A N 1
ATOM 1634 C CA . ILE A 1 200 ? 3.304 4.898 -7.161 1.00 92.06 200 ILE A CA 1
ATOM 1635 C C . ILE A 1 200 ? 4.552 4.442 -7.921 1.00 92.06 200 ILE A C 1
ATOM 1637 O O . ILE A 1 200 ? 4.439 3.638 -8.841 1.00 92.06 200 ILE A O 1
ATOM 1641 N N . VAL A 1 201 ? 5.744 4.892 -7.509 1.00 93.31 201 VAL A N 1
ATOM 1642 C CA . VAL A 1 201 ? 6.996 4.482 -8.165 1.00 93.31 201 VAL A CA 1
ATOM 1643 C C . VAL A 1 201 ? 7.221 2.975 -8.030 1.00 93.31 201 VAL A C 1
ATOM 1645 O O . VAL A 1 201 ? 7.571 2.323 -9.009 1.00 93.31 201 VAL A O 1
ATOM 1648 N N . GLN A 1 202 ? 7.011 2.404 -6.842 1.00 94.81 202 GLN A N 1
ATOM 1649 C CA . GLN A 1 202 ? 7.143 0.964 -6.612 1.00 94.81 202 GLN A CA 1
ATOM 1650 C C . GLN A 1 202 ? 6.205 0.166 -7.528 1.00 94.81 202 GLN A C 1
ATOM 1652 O O . GLN A 1 202 ? 6.650 -0.769 -8.195 1.00 94.81 202 GLN A O 1
ATOM 1657 N N . TRP A 1 203 ? 4.926 0.552 -7.575 1.00 93.56 203 TRP A N 1
ATOM 1658 C CA . TRP A 1 203 ? 3.910 -0.132 -8.372 1.00 93.56 203 TRP A CA 1
ATOM 1659 C C . TRP A 1 203 ? 4.227 -0.047 -9.857 1.00 93.56 203 TRP A C 1
ATOM 1661 O O . TRP A 1 203 ? 4.216 -1.068 -10.537 1.00 93.56 203 TRP A O 1
ATOM 1671 N N . GLU A 1 204 ? 4.587 1.141 -10.336 1.00 92.25 204 GLU A N 1
ATOM 1672 C CA . GLU A 1 204 ? 4.926 1.362 -11.738 1.00 92.25 204 GLU A CA 1
ATOM 1673 C C . GLU A 1 204 ? 6.098 0.500 -12.192 1.00 92.25 204 GLU A C 1
ATOM 1675 O O . GLU A 1 204 ? 6.048 -0.130 -13.248 1.00 92.25 204 GLU A O 1
ATOM 1680 N N . MET A 1 205 ? 7.155 0.427 -11.378 1.00 93.94 205 MET A N 1
ATOM 1681 C CA . MET A 1 205 ? 8.316 -0.395 -11.708 1.00 93.94 205 MET A CA 1
ATOM 1682 C C . MET A 1 205 ? 7.944 -1.878 -11.765 1.00 93.94 205 MET A C 1
ATOM 1684 O O . MET A 1 205 ? 8.380 -2.567 -12.683 1.00 93.94 205 MET A O 1
ATOM 1688 N N . ILE A 1 206 ? 7.127 -2.374 -10.826 1.00 93.31 206 ILE A N 1
ATOM 1689 C CA . ILE A 1 206 ? 6.667 -3.771 -10.837 1.00 93.31 206 ILE A CA 1
ATOM 1690 C C . ILE A 1 206 ? 5.842 -4.053 -12.093 1.00 93.31 206 ILE A C 1
ATOM 1692 O O . ILE A 1 206 ? 6.123 -5.037 -12.776 1.00 93.31 206 ILE A O 1
ATOM 1696 N N . TRP A 1 207 ? 4.860 -3.207 -12.412 1.00 91.69 207 TRP A N 1
ATOM 1697 C CA . TRP A 1 207 ? 4.013 -3.395 -13.593 1.00 91.69 207 TRP A CA 1
ATOM 1698 C C . TRP A 1 207 ? 4.822 -3.329 -14.879 1.00 91.69 207 TRP A C 1
ATOM 1700 O O . TRP A 1 207 ? 4.735 -4.246 -15.684 1.00 91.69 207 TRP A O 1
ATOM 1710 N N . THR A 1 208 ? 5.721 -2.356 -15.012 1.00 91.50 208 THR A N 1
ATOM 1711 C CA . THR A 1 208 ? 6.588 -2.247 -16.192 1.00 91.50 208 THR A CA 1
ATOM 1712 C C . THR A 1 208 ? 7.510 -3.464 -16.345 1.00 91.50 208 THR A C 1
ATOM 1714 O O . THR A 1 208 ? 7.728 -3.949 -17.456 1.00 91.50 208 THR A O 1
ATOM 1717 N N . ILE A 1 209 ? 8.055 -3.994 -15.239 1.00 93.00 209 ILE A N 1
ATOM 1718 C CA . ILE A 1 209 ? 8.847 -5.233 -15.266 1.00 93.00 209 ILE A CA 1
ATOM 1719 C C . ILE A 1 209 ? 7.971 -6.410 -15.704 1.00 93.00 209 ILE A C 1
ATOM 1721 O O . ILE A 1 209 ? 8.397 -7.211 -16.537 1.00 93.00 209 ILE A O 1
ATOM 1725 N N . LEU A 1 210 ? 6.764 -6.529 -15.149 1.00 91.19 210 LEU A N 1
ATOM 1726 C CA . LEU A 1 210 ? 5.841 -7.594 -15.518 1.00 91.19 210 LEU A CA 1
ATOM 1727 C C . LEU A 1 210 ? 5.480 -7.499 -17.002 1.00 91.19 210 LEU A C 1
ATOM 1729 O O . LEU A 1 210 ? 5.647 -8.487 -17.707 1.00 91.19 210 LEU A O 1
ATOM 1733 N N . ASP A 1 211 ? 5.110 -6.325 -17.497 1.00 89.75 211 ASP A N 1
ATOM 1734 C CA . ASP A 1 211 ? 4.662 -6.132 -18.874 1.00 89.75 211 ASP A CA 1
ATOM 1735 C C . ASP A 1 211 ? 5.771 -6.391 -19.904 1.00 89.75 211 ASP A C 1
ATOM 1737 O O . ASP A 1 211 ? 5.515 -6.998 -20.943 1.00 89.75 211 ASP A O 1
ATOM 1741 N N . GLN A 1 212 ? 7.018 -5.993 -19.620 1.00 90.94 212 GLN A N 1
ATOM 1742 C CA . GLN A 1 212 ? 8.128 -6.155 -20.571 1.00 90.94 212 GLN A CA 1
ATOM 1743 C C . GLN A 1 212 ? 8.806 -7.527 -20.519 1.00 90.94 212 GLN A C 1
ATOM 1745 O O . GLN A 1 212 ? 9.318 -8.001 -21.536 1.00 90.94 212 GLN A O 1
ATOM 1750 N N . TYR A 1 213 ? 8.864 -8.157 -19.344 1.00 91.81 213 TYR A N 1
ATOM 1751 C CA . TYR A 1 213 ? 9.662 -9.372 -19.135 1.00 91.81 213 TYR A CA 1
ATOM 1752 C C . TYR A 1 213 ? 8.826 -10.626 -18.903 1.00 91.81 213 TYR A C 1
ATOM 1754 O O . TYR A 1 213 ? 9.382 -11.729 -18.883 1.00 91.81 213 TYR A O 1
ATOM 1762 N N . THR A 1 214 ? 7.510 -10.488 -18.751 1.00 90.62 214 THR A N 1
ATOM 1763 C CA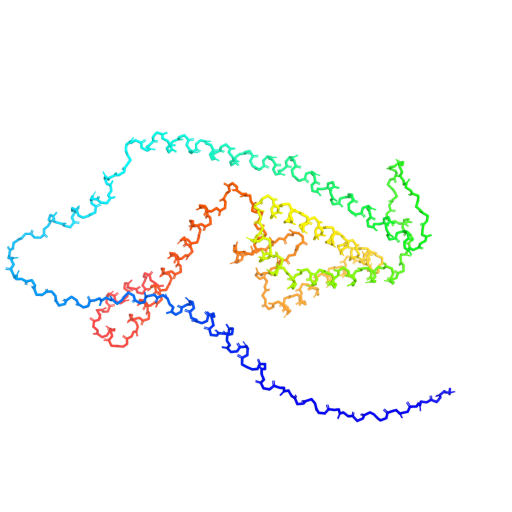 . THR A 1 214 ? 6.611 -11.625 -18.565 1.00 90.62 214 THR A CA 1
ATOM 1764 C C . THR A 1 214 ? 5.930 -11.986 -19.880 1.00 90.62 214 THR A C 1
ATOM 1766 O O . THR A 1 214 ? 5.381 -11.111 -20.546 1.00 90.62 214 THR A O 1
ATOM 1769 N N . PRO A 1 215 ? 5.906 -13.272 -20.271 1.00 92.75 215 PRO A N 1
ATOM 1770 C CA . PRO A 1 215 ? 5.085 -13.707 -21.392 1.00 92.75 215 PRO A CA 1
ATOM 1771 C C . PRO A 1 215 ? 3.615 -13.319 -21.172 1.00 92.75 215 PRO A C 1
ATOM 1773 O O . PRO A 1 215 ? 3.043 -13.645 -20.133 1.00 92.75 215 PRO A O 1
ATOM 1776 N N . GLN A 1 216 ? 2.979 -12.701 -22.171 1.00 89.75 216 GLN A N 1
ATOM 1777 C CA . GLN A 1 216 ? 1.551 -12.334 -22.136 1.00 89.75 216 GLN A CA 1
ATOM 1778 C C . GLN A 1 216 ? 0.599 -13.541 -22.296 1.00 89.75 216 GLN A C 1
ATOM 1780 O O . GLN A 1 216 ? -0.597 -13.393 -22.552 1.00 89.75 216 GLN A O 1
ATOM 1785 N N . GLU A 1 217 ? 1.111 -14.765 -22.170 1.00 95.75 217 GLU A N 1
ATOM 1786 C CA . GLU A 1 217 ? 0.286 -15.966 -22.201 1.00 95.75 217 GLU A CA 1
ATOM 1787 C C . GLU A 1 217 ? -0.519 -16.080 -20.903 1.00 95.75 217 GLU A C 1
ATOM 1789 O O . GLU A 1 217 ? 0.046 -16.191 -19.814 1.00 95.75 217 GLU A O 1
ATOM 1794 N N . TRP A 1 218 ? -1.850 -16.129 -21.016 1.00 93.19 218 TRP A N 1
ATOM 1795 C CA . TRP A 1 218 ? -2.749 -16.200 -19.856 1.00 93.19 218 TRP A CA 1
ATOM 1796 C C . TRP A 1 218 ? -2.421 -17.370 -18.911 1.00 93.19 218 TRP A C 1
ATOM 1798 O O . TRP A 1 218 ? -2.579 -17.255 -17.696 1.00 93.19 218 TRP A O 1
ATOM 1808 N N . THR A 1 219 ? -1.944 -18.494 -19.457 1.00 96.38 219 THR A N 1
ATOM 1809 C CA . THR A 1 219 ? -1.511 -19.673 -18.697 1.00 96.38 219 THR A CA 1
ATOM 1810 C C . THR A 1 219 ? -0.325 -19.349 -17.798 1.00 96.38 219 THR A C 1
ATOM 1812 O O . THR A 1 219 ? -0.333 -19.718 -16.624 1.00 96.38 219 THR A O 1
ATOM 1815 N N . PHE A 1 220 ? 0.675 -18.639 -18.326 1.00 93.75 220 PHE A N 1
ATOM 1816 C CA . PHE A 1 220 ? 1.841 -18.210 -17.567 1.00 93.75 220 PHE A CA 1
ATOM 1817 C C . PHE A 1 220 ? 1.430 -17.241 -16.456 1.00 93.75 220 PHE A C 1
ATOM 1819 O O . PHE A 1 220 ? 1.783 -17.467 -15.299 1.00 93.75 220 PHE A O 1
ATOM 1826 N N . THR A 1 221 ? 0.634 -16.216 -16.780 1.00 91.56 221 THR A N 1
ATOM 1827 C CA . THR A 1 221 ? 0.153 -15.230 -15.800 1.00 91.56 221 THR A CA 1
ATOM 1828 C C . THR A 1 221 ? -0.617 -15.904 -14.665 1.00 91.56 221 THR A C 1
ATOM 1830 O O . THR A 1 221 ? -0.334 -15.648 -13.500 1.00 91.56 221 THR A O 1
ATOM 1833 N N . MET A 1 222 ? -1.519 -16.841 -14.980 1.00 93.81 222 MET A N 1
ATOM 1834 C CA . MET A 1 222 ? -2.269 -17.597 -13.971 1.00 93.81 222 MET A CA 1
ATOM 1835 C C . MET A 1 222 ? -1.362 -18.437 -13.066 1.00 93.81 222 MET A C 1
ATOM 1837 O O . MET A 1 222 ? -1.550 -18.447 -11.849 1.00 93.81 222 MET A O 1
ATOM 1841 N N . ILE A 1 223 ? -0.373 -19.135 -13.634 1.00 95.88 223 ILE A N 1
ATOM 1842 C CA . ILE A 1 223 ? 0.583 -19.932 -12.851 1.00 95.88 223 ILE A CA 1
ATOM 1843 C C . ILE A 1 223 ? 1.420 -19.023 -11.951 1.00 95.88 223 ILE A C 1
ATOM 1845 O O . ILE A 1 223 ? 1.600 -19.340 -10.776 1.00 95.88 223 ILE A O 1
ATOM 1849 N N . LEU A 1 224 ? 1.896 -17.889 -12.470 1.00 92.88 224 LEU A N 1
ATOM 1850 C CA . LEU A 1 224 ? 2.669 -16.920 -11.700 1.00 92.88 224 LEU A CA 1
ATOM 1851 C C . LEU A 1 224 ? 1.844 -16.340 -10.543 1.00 92.88 224 LEU A C 1
ATOM 1853 O O . LEU A 1 224 ? 2.347 -16.289 -9.424 1.00 92.88 224 LEU A O 1
ATOM 1857 N N . SER A 1 225 ? 0.582 -15.967 -10.776 1.00 90.81 225 SER A N 1
ATOM 1858 C CA . SER A 1 225 ? -0.320 -15.461 -9.731 1.00 90.81 225 SER A CA 1
ATOM 1859 C C . SER A 1 225 ? -0.638 -16.511 -8.662 1.00 90.81 225 SER A C 1
ATOM 1861 O O . SER A 1 225 ? -0.683 -16.195 -7.476 1.00 90.81 225 SER A O 1
ATOM 1863 N N . LEU A 1 226 ? -0.836 -17.776 -9.046 1.00 93.56 226 LEU A N 1
ATOM 1864 C CA . LEU A 1 226 ? -1.036 -18.863 -8.081 1.00 93.56 226 LEU A CA 1
ATOM 1865 C C . LEU A 1 226 ? 0.241 -19.151 -7.283 1.00 93.56 226 LEU A C 1
ATOM 1867 O O . LEU A 1 226 ? 0.175 -19.380 -6.076 1.00 93.56 226 LEU A O 1
ATOM 1871 N N . ALA A 1 227 ? 1.402 -19.120 -7.940 1.00 94.56 227 ALA A N 1
ATOM 1872 C CA . ALA A 1 227 ? 2.690 -19.306 -7.288 1.00 94.56 227 ALA A CA 1
ATOM 1873 C C . ALA A 1 227 ? 2.995 -18.163 -6.311 1.00 94.56 227 ALA A C 1
ATOM 1875 O O . ALA A 1 227 ? 3.425 -18.433 -5.192 1.00 94.56 227 ALA A O 1
ATOM 1876 N N . SER A 1 228 ? 2.734 -16.906 -6.687 1.00 89.50 228 SER A N 1
ATOM 1877 C CA . SER A 1 228 ? 2.932 -15.754 -5.804 1.00 89.50 228 SER A CA 1
ATOM 1878 C C . SER A 1 228 ? 1.993 -15.800 -4.599 1.00 89.50 228 SER A C 1
ATOM 1880 O O . SER A 1 228 ? 2.454 -15.601 -3.478 1.00 89.50 228 SER A O 1
ATOM 1882 N N . LEU A 1 229 ? 0.722 -16.172 -4.794 1.00 87.56 229 LEU A N 1
ATOM 1883 C CA . LEU A 1 229 ? -0.224 -16.413 -3.701 1.00 87.56 229 LEU A CA 1
ATOM 1884 C C . LEU A 1 229 ? 0.275 -17.518 -2.759 1.00 87.56 229 LEU A C 1
ATOM 1886 O O . LEU A 1 229 ? 0.227 -17.369 -1.543 1.00 87.56 229 LEU A O 1
ATOM 1890 N N . PHE A 1 230 ? 0.772 -18.631 -3.300 1.00 90.62 230 PHE A N 1
ATOM 1891 C CA . PHE A 1 230 ? 1.261 -19.742 -2.487 1.00 90.62 230 PHE A CA 1
ATOM 1892 C C . PHE A 1 230 ? 2.519 -19.372 -1.692 1.00 90.62 230 PHE A C 1
ATOM 1894 O O . PHE A 1 230 ? 2.610 -19.676 -0.505 1.00 90.62 230 PHE A O 1
ATOM 1901 N N . VAL A 1 231 ? 3.468 -18.672 -2.321 1.00 89.94 231 VAL A N 1
ATOM 1902 C CA . VAL A 1 231 ? 4.659 -18.132 -1.646 1.00 89.94 231 VAL A CA 1
ATOM 1903 C C . VAL A 1 231 ? 4.252 -17.166 -0.541 1.00 89.94 231 VAL A C 1
ATOM 1905 O O . VAL A 1 231 ? 4.780 -17.255 0.564 1.00 89.94 231 VAL A O 1
ATOM 1908 N N . LEU A 1 232 ? 3.283 -16.293 -0.809 1.00 83.06 232 LEU A N 1
ATOM 1909 C CA . LEU A 1 232 ? 2.744 -15.378 0.183 1.00 83.06 232 LEU A CA 1
ATOM 1910 C C . LEU A 1 232 ? 2.161 -16.144 1.379 1.00 83.06 232 LEU A C 1
ATOM 1912 O O . LEU A 1 232 ? 2.576 -15.877 2.498 1.00 83.06 232 LEU A O 1
ATOM 1916 N N . ILE A 1 233 ? 1.306 -17.149 1.148 1.00 84.50 233 ILE A N 1
ATOM 1917 C CA . ILE A 1 233 ? 0.737 -18.008 2.205 1.00 84.50 233 ILE A CA 1
ATOM 1918 C C . ILE A 1 233 ? 1.836 -18.696 3.024 1.00 84.50 233 ILE A C 1
ATOM 1920 O O . ILE A 1 233 ? 1.726 -18.785 4.245 1.00 84.50 233 ILE A O 1
ATOM 1924 N N . ILE A 1 234 ? 2.900 -19.181 2.374 1.00 88.50 234 ILE A N 1
ATOM 1925 C CA . ILE A 1 234 ? 4.036 -19.803 3.069 1.00 88.50 234 ILE A CA 1
ATOM 1926 C C . ILE A 1 234 ? 4.755 -18.789 3.962 1.00 88.50 234 ILE A C 1
ATOM 1928 O O . ILE A 1 234 ? 5.122 -19.127 5.085 1.00 88.50 234 ILE A O 1
ATOM 1932 N N . ILE A 1 235 ? 4.983 -17.571 3.465 1.00 81.56 235 ILE A N 1
ATOM 1933 C CA . ILE A 1 235 ? 5.729 -16.535 4.186 1.00 81.56 235 ILE A CA 1
ATOM 1934 C C . ILE A 1 235 ? 4.907 -15.979 5.351 1.00 81.56 235 ILE A C 1
ATOM 1936 O O . ILE A 1 235 ? 5.438 -15.831 6.450 1.00 81.56 235 ILE A O 1
ATOM 1940 N N . THR A 1 236 ? 3.629 -15.671 5.132 1.00 77.75 236 THR A N 1
ATOM 1941 C CA . THR A 1 236 ? 2.764 -15.057 6.149 1.00 77.75 236 THR A CA 1
ATOM 1942 C C . THR A 1 236 ? 2.165 -16.084 7.107 1.00 77.75 236 THR A C 1
ATOM 1944 O O . THR A 1 236 ? 1.700 -15.723 8.185 1.00 77.75 236 THR A O 1
ATOM 1947 N N . GLY A 1 237 ? 2.140 -17.369 6.736 1.00 78.00 237 GLY A N 1
ATOM 1948 C CA . GLY A 1 237 ? 1.556 -18.465 7.516 1.00 78.00 237 GLY A CA 1
ATOM 1949 C C . GLY A 1 237 ? 0.025 -18.429 7.619 1.00 78.00 237 GLY A C 1
ATOM 1950 O O . GLY A 1 237 ? -0.591 -19.427 7.986 1.00 78.00 237 GLY A O 1
ATOM 1951 N N . THR A 1 238 ? -0.597 -17.300 7.279 1.00 73.88 238 THR A N 1
ATOM 1952 C CA . THR A 1 238 ? -2.039 -17.050 7.323 1.00 73.88 238 THR A CA 1
ATOM 1953 C C . THR A 1 238 ? -2.437 -16.079 6.205 1.00 73.88 238 THR A C 1
ATOM 1955 O O . THR A 1 238 ? -1.641 -15.247 5.770 1.00 73.88 238 THR A O 1
ATOM 1958 N N . LEU A 1 239 ? -3.676 -16.191 5.717 1.00 63.84 239 LEU A N 1
ATOM 1959 C CA . LEU A 1 239 ? -4.272 -15.251 4.752 1.00 63.84 239 LEU A CA 1
ATOM 1960 C C . LEU A 1 239 ? -4.975 -14.064 5.436 1.00 63.84 239 LEU A C 1
ATOM 1962 O O . LEU A 1 239 ? -5.534 -13.218 4.743 1.00 63.84 239 LEU A O 1
ATOM 1966 N N . SER A 1 240 ? -5.005 -14.025 6.772 1.00 55.22 240 SER A N 1
ATOM 1967 C CA . SER A 1 240 ? -5.852 -13.111 7.548 1.00 55.22 240 SER A CA 1
ATOM 1968 C C . SER A 1 240 ? -5.382 -11.654 7.517 1.00 55.22 240 SER A C 1
ATOM 1970 O O . SER A 1 240 ? -6.230 -10.764 7.565 1.00 55.22 240 SER A O 1
ATOM 1972 N N . ASP A 1 241 ? -4.075 -11.412 7.360 1.00 54.28 241 ASP A N 1
ATOM 1973 C CA . ASP A 1 241 ? -3.473 -10.073 7.442 1.00 54.28 241 ASP A CA 1
ATOM 1974 C C . ASP A 1 241 ? -2.735 -9.689 6.149 1.00 54.28 241 ASP A C 1
ATOM 1976 O O . ASP A 1 241 ? -1.513 -9.539 6.098 1.00 54.28 241 ASP A O 1
ATOM 1980 N N . LEU A 1 242 ? -3.497 -9.529 5.066 1.00 56.16 242 LEU A N 1
ATOM 1981 C CA . LEU A 1 242 ? -2.992 -9.032 3.786 1.00 56.16 242 LEU A CA 1
ATOM 1982 C C . LEU A 1 242 ? -3.139 -7.508 3.713 1.00 56.16 242 LEU A C 1
ATOM 1984 O O . LEU A 1 242 ? -4.134 -6.951 3.245 1.00 56.16 242 LEU A O 1
ATOM 1988 N N . VAL A 1 243 ? -2.109 -6.817 4.193 1.00 56.06 243 VAL A N 1
ATOM 1989 C CA . VAL A 1 243 ? -1.995 -5.358 4.112 1.00 56.06 243 VAL A CA 1
ATOM 1990 C C . VAL A 1 243 ? -1.174 -5.012 2.869 1.00 56.06 243 VAL A C 1
ATOM 1992 O O . VAL A 1 243 ? 0.039 -5.197 2.862 1.00 56.06 243 VAL A O 1
ATOM 1995 N N . CYS A 1 244 ? -1.813 -4.523 1.802 1.00 55.69 244 CYS A N 1
ATOM 1996 C CA . CYS A 1 244 ? -1.123 -4.111 0.577 1.00 55.69 244 CYS A CA 1
ATOM 1997 C C . CYS A 1 244 ? -1.419 -2.643 0.285 1.00 55.69 244 CYS A C 1
ATOM 1999 O O . CYS A 1 244 ? -2.396 -2.325 -0.385 1.00 55.69 244 CYS A O 1
ATOM 2001 N N . SER A 1 245 ? -0.577 -1.734 0.773 1.00 51.34 245 SER A N 1
ATOM 2002 C CA . SER A 1 245 ? -0.736 -0.300 0.502 1.00 51.34 245 SER A CA 1
ATOM 2003 C C . SER A 1 245 ? -0.968 -0.023 -1.000 1.00 51.34 245 SER A C 1
ATOM 2005 O O . SER A 1 245 ? -0.278 -0.610 -1.833 1.00 51.34 245 SER A O 1
ATOM 2007 N N . PRO A 1 246 ? -1.941 0.832 -1.370 1.00 50.47 246 PRO A N 1
ATOM 2008 C CA . PRO A 1 246 ? -2.737 1.696 -0.491 1.00 50.47 246 PRO A CA 1
ATOM 2009 C C . PRO A 1 246 ? -3.961 1.009 0.147 1.00 50.47 246 PRO A C 1
ATOM 2011 O O . PRO A 1 246 ? -4.695 1.645 0.902 1.00 50.47 246 PRO A O 1
ATOM 2014 N N . PHE A 1 247 ? -4.206 -0.269 -0.143 1.00 47.09 247 PHE A N 1
ATOM 2015 C CA . PHE A 1 247 ? -5.400 -1.000 0.270 1.00 47.09 247 PHE A CA 1
ATOM 2016 C C . PHE A 1 247 ? -5.116 -1.962 1.429 1.00 47.09 247 PHE A C 1
ATOM 2018 O O . PHE A 1 247 ? -4.352 -2.919 1.331 1.00 47.09 247 PHE A O 1
ATOM 2025 N N . VAL A 1 248 ? -5.798 -1.760 2.551 1.00 50.16 248 VAL A N 1
ATOM 2026 C CA . VAL A 1 248 ? -5.791 -2.754 3.625 1.00 50.16 248 VAL A CA 1
ATOM 2027 C C . VAL A 1 248 ? -7.014 -3.641 3.474 1.00 50.16 248 VAL A C 1
ATOM 2029 O O . VAL A 1 248 ? -8.139 -3.161 3.603 1.00 50.16 248 VAL A O 1
ATOM 2032 N N . VAL A 1 249 ? -6.798 -4.930 3.215 1.00 43.53 249 VAL A N 1
ATOM 2033 C CA . VAL A 1 249 ? -7.852 -5.945 3.278 1.00 43.53 249 VAL A CA 1
ATOM 2034 C C . VAL A 1 249 ? -7.585 -6.784 4.523 1.00 43.53 249 VAL A C 1
ATOM 2036 O O . VAL A 1 249 ? -6.950 -7.830 4.458 1.00 43.53 249 VAL A O 1
ATOM 2039 N N . SER A 1 250 ? -8.039 -6.295 5.679 1.00 48.00 250 SER A N 1
ATOM 2040 C CA . SER A 1 250 ? -8.065 -7.101 6.903 1.00 48.00 250 SER A CA 1
ATOM 2041 C C . SER A 1 250 ? -9.426 -7.778 7.020 1.00 48.00 250 SER A C 1
ATOM 2043 O O . SER A 1 250 ? -10.461 -7.107 7.017 1.00 48.00 250 SER A O 1
ATOM 2045 N N . TYR A 1 251 ? -9.423 -9.111 7.081 1.00 43.94 251 TYR A N 1
ATOM 2046 C CA . TYR A 1 251 ? -10.638 -9.904 7.288 1.00 43.94 251 TYR A CA 1
ATOM 2047 C C . TYR A 1 251 ? -10.866 -10.228 8.774 1.00 43.94 251 TYR A C 1
ATOM 2049 O O . TYR A 1 251 ? -11.990 -10.553 9.151 1.00 43.94 251 TYR A O 1
ATOM 2057 N N . ASP A 1 252 ? -9.830 -10.105 9.616 1.00 41.78 252 ASP A N 1
ATOM 2058 C CA . ASP A 1 252 ? -9.849 -10.628 10.993 1.00 41.78 252 ASP A CA 1
ATOM 2059 C C . ASP A 1 252 ? -9.451 -9.598 12.074 1.00 41.78 252 ASP A C 1
ATOM 2061 O O . ASP A 1 252 ? -9.713 -9.791 13.259 1.00 41.78 252 ASP A O 1
ATOM 2065 N N . SER A 1 253 ? -8.885 -8.445 11.696 1.00 47.75 253 SER A N 1
ATOM 2066 C CA . SER A 1 253 ? -8.362 -7.446 12.638 1.00 47.75 253 SER A CA 1
ATOM 2067 C C . SER A 1 253 ? -8.737 -6.007 12.230 1.00 47.75 253 SER A C 1
ATOM 2069 O O . SER A 1 253 ? -8.078 -5.338 11.435 1.00 47.75 253 SER A O 1
ATOM 2071 N N . ILE A 1 254 ? -9.806 -5.472 12.833 1.00 50.62 254 ILE A N 1
ATOM 2072 C CA . ILE A 1 254 ? -10.289 -4.080 12.639 1.00 50.62 254 ILE A CA 1
ATOM 2073 C C . ILE A 1 254 ? -9.225 -3.019 13.030 1.00 50.62 254 ILE A C 1
ATOM 2075 O O . ILE A 1 254 ? -9.375 -1.824 12.753 1.00 50.62 254 ILE A O 1
ATOM 2079 N N . GLU A 1 255 ? -8.140 -3.431 13.684 1.00 49.88 255 GLU A N 1
ATOM 2080 C CA . GLU A 1 255 ? -7.078 -2.554 14.182 1.00 49.88 255 GLU A CA 1
ATOM 2081 C C . GLU A 1 255 ? -6.072 -2.117 13.105 1.00 49.88 255 GLU A C 1
ATOM 2083 O O . GLU A 1 255 ? -5.511 -1.034 13.240 1.00 49.88 255 GLU A O 1
ATOM 2088 N N . TYR A 1 256 ? -5.903 -2.871 12.008 1.00 42.09 256 TYR A N 1
ATOM 2089 C CA . TYR A 1 256 ? -4.848 -2.604 11.012 1.00 42.09 256 TYR A CA 1
ATOM 2090 C C . TYR A 1 256 ? -5.309 -1.877 9.749 1.00 42.09 256 TYR A C 1
ATOM 2092 O O . TYR A 1 256 ? -4.476 -1.489 8.928 1.00 42.09 256 TYR A O 1
ATOM 2100 N N . CYS A 1 257 ? -6.613 -1.651 9.570 1.00 45.28 257 CYS A N 1
ATOM 2101 C CA . CYS A 1 257 ? -7.073 -0.756 8.512 1.00 45.28 257 CYS A CA 1
ATOM 2102 C C . CYS A 1 257 ? -6.424 0.610 8.728 1.00 45.28 257 CYS A C 1
ATOM 2104 O O . CYS A 1 257 ? -6.542 1.156 9.824 1.00 45.28 257 CYS A O 1
ATOM 2106 N N . VAL A 1 258 ? -5.774 1.165 7.694 1.00 41.31 258 VAL A N 1
ATOM 2107 C CA . VAL A 1 258 ? -5.393 2.583 7.659 1.00 41.31 258 VAL A CA 1
ATOM 2108 C C . VAL A 1 258 ? -6.658 3.365 7.975 1.00 41.31 258 VAL A C 1
ATOM 2110 O O . VAL A 1 258 ? -7.526 3.571 7.125 1.00 41.31 258 VAL A O 1
ATOM 2113 N N . ARG A 1 259 ? -6.811 3.738 9.244 1.00 44.06 259 ARG A N 1
ATOM 2114 C CA . ARG A 1 259 ? -7.863 4.638 9.659 1.00 44.06 259 ARG A CA 1
ATOM 2115 C C . ARG A 1 259 ? -7.430 5.946 9.047 1.00 44.06 259 ARG A C 1
ATOM 2117 O O . ARG A 1 259 ? -6.443 6.540 9.472 1.00 44.06 259 ARG A O 1
ATOM 2124 N N . PHE A 1 260 ? -8.152 6.393 8.026 1.00 39.84 260 PHE A N 1
ATOM 2125 C CA . PHE A 1 260 ? -8.198 7.819 7.784 1.00 39.84 260 PHE A CA 1
ATOM 2126 C C . PHE A 1 260 ? -8.733 8.398 9.084 1.00 39.84 260 PHE A C 1
ATOM 2128 O O . PHE A 1 260 ? -9.929 8.307 9.360 1.00 39.84 260 PHE A O 1
ATOM 2135 N N . GLU A 1 261 ? -7.825 8.878 9.931 1.00 38.25 261 GLU A N 1
ATOM 2136 C CA . GLU A 1 261 ? -8.167 9.644 11.112 1.00 38.25 261 GLU A CA 1
ATOM 2137 C C . GLU A 1 261 ? -8.865 10.893 10.595 1.00 38.25 261 GLU A C 1
ATOM 2139 O O . GLU A 1 261 ? -8.259 11.916 10.283 1.00 38.25 261 GLU A O 1
ATOM 2144 N N . CYS A 1 262 ? -10.170 10.761 10.384 1.00 40.00 262 CYS A N 1
ATOM 2145 C CA . CYS A 1 262 ? -11.053 11.882 10.254 1.00 40.00 262 CYS A CA 1
ATOM 2146 C C . CYS A 1 262 ? -11.162 12.420 11.682 1.00 40.00 262 CYS A C 1
ATOM 2148 O O . CYS A 1 262 ? -11.769 11.748 12.525 1.00 40.00 262 CYS A O 1
ATOM 2150 N N . PRO A 1 263 ? -10.589 13.599 11.989 1.00 44.72 263 PRO A N 1
ATOM 2151 C CA . PRO A 1 263 ? -10.562 14.147 13.349 1.00 44.72 263 PRO A CA 1
ATOM 2152 C C . PRO A 1 263 ? -11.965 14.403 13.929 1.00 44.72 263 PRO A C 1
ATOM 2154 O O . PRO A 1 263 ? -12.104 14.783 15.085 1.00 44.72 263 PRO A O 1
ATOM 2157 N N . LEU A 1 264 ? -13.019 14.197 13.134 1.00 42.78 264 LEU A N 1
ATOM 2158 C CA . LEU A 1 264 ? -14.415 14.353 13.523 1.00 42.78 264 LEU A CA 1
ATOM 2159 C C . LEU A 1 264 ? -15.065 13.065 14.063 1.00 42.78 264 LEU A C 1
ATOM 2161 O O . LEU A 1 264 ? -16.153 13.155 14.628 1.00 42.78 264 LEU A O 1
ATOM 2165 N N . VAL A 1 265 ? -14.444 11.885 13.911 1.00 49.69 265 VAL A N 1
ATOM 2166 C CA . VAL A 1 265 ? -15.090 10.588 14.224 1.00 49.69 265 VAL A CA 1
ATOM 2167 C C . VAL A 1 265 ? -14.390 9.801 15.346 1.00 49.69 265 VAL A C 1
ATOM 2169 O O . VAL A 1 265 ? -14.986 8.900 15.934 1.00 49.69 265 VAL A O 1
ATOM 2172 N N . THR A 1 266 ? -13.149 10.115 15.712 1.00 48.56 266 THR A N 1
ATOM 2173 C CA . THR A 1 266 ? -12.255 9.061 16.218 1.00 48.56 266 THR A CA 1
ATOM 2174 C C . THR A 1 266 ? -12.102 8.888 17.725 1.00 48.56 266 THR A C 1
ATOM 2176 O O . THR A 1 266 ? -11.639 7.820 18.106 1.00 48.56 266 THR A O 1
ATOM 2179 N N . GLU A 1 267 ? -12.524 9.792 18.610 1.00 56.88 267 GLU A N 1
ATOM 2180 C CA . GLU A 1 267 ? -12.350 9.528 20.057 1.00 56.88 267 GLU A CA 1
ATOM 2181 C C . GLU A 1 267 ? -13.536 8.757 20.657 1.00 56.88 267 GLU A C 1
ATOM 2183 O O . GLU A 1 267 ? -13.374 7.701 21.266 1.00 56.88 267 GLU A O 1
ATOM 2188 N N . HIS A 1 268 ? -14.766 9.208 20.404 1.00 55.00 268 HIS A N 1
ATOM 2189 C CA . HIS A 1 268 ? -15.942 8.581 21.012 1.00 55.00 268 HIS A CA 1
ATOM 2190 C C . HIS A 1 268 ? -16.295 7.226 20.371 1.00 55.00 268 HIS A C 1
ATOM 2192 O O . HIS A 1 268 ? -16.783 6.321 21.049 1.00 55.00 268 HIS A O 1
ATOM 2198 N N . VAL A 1 269 ? -16.065 7.062 19.064 1.00 60.25 269 VAL A N 1
ATOM 2199 C CA . VAL A 1 269 ? -16.360 5.798 18.368 1.00 60.25 269 VAL A CA 1
ATOM 2200 C C . VAL A 1 269 ? -15.288 4.749 18.660 1.00 60.25 269 VAL A C 1
ATOM 2202 O O . VAL A 1 269 ? -15.632 3.580 18.833 1.00 60.25 269 VAL A O 1
ATOM 2205 N N . SER A 1 270 ? -14.016 5.149 18.782 1.00 60.25 270 SER A N 1
ATOM 2206 C CA . SER A 1 270 ? -12.948 4.222 19.174 1.00 60.25 270 SER A CA 1
ATOM 2207 C C . SER A 1 270 ? -13.129 3.741 20.611 1.00 60.25 270 SER A C 1
ATOM 2209 O O . SER A 1 270 ? -13.030 2.540 20.843 1.00 60.25 270 SER A O 1
ATOM 2211 N N . GLY A 1 271 ? -13.511 4.631 21.535 1.00 71.38 271 GLY A N 1
ATOM 2212 C CA . GLY A 1 271 ? -13.862 4.260 22.905 1.00 71.38 271 GLY A CA 1
ATOM 2213 C C . GLY A 1 271 ? -14.998 3.236 22.954 1.00 71.38 271 GLY A C 1
ATOM 2214 O O . GLY A 1 271 ? -14.856 2.192 23.581 1.00 71.38 271 GLY A O 1
ATOM 2215 N N . LEU A 1 272 ? -16.085 3.468 22.207 1.00 71.19 272 LEU A N 1
ATOM 2216 C CA . LEU A 1 272 ? -17.219 2.535 22.151 1.00 71.19 272 LEU A CA 1
ATOM 2217 C C . LEU A 1 272 ? -16.864 1.185 21.511 1.00 71.19 272 LEU A C 1
ATOM 2219 O O . LEU A 1 272 ? -17.393 0.152 21.917 1.00 71.19 272 LEU A O 1
ATOM 2223 N N . GLN A 1 273 ? -16.005 1.163 20.489 1.00 70.06 273 GLN A N 1
ATOM 2224 C CA . GLN A 1 273 ? -15.550 -0.094 19.891 1.00 70.06 273 GLN A CA 1
ATOM 2225 C C . GLN A 1 273 ? -14.608 -0.854 20.822 1.00 70.06 273 GLN A C 1
ATOM 2227 O O . GLN A 1 273 ? -14.765 -2.063 20.973 1.00 70.06 273 GLN A O 1
ATOM 2232 N N . HIS A 1 274 ? -13.684 -0.153 21.479 1.00 77.19 274 HIS A N 1
ATOM 2233 C CA . HIS A 1 274 ? -12.796 -0.738 22.474 1.00 77.19 274 HIS A CA 1
ATOM 2234 C C . HIS A 1 274 ? -13.595 -1.326 23.643 1.00 77.19 274 HIS A C 1
ATOM 2236 O O . HIS A 1 274 ? -13.377 -2.473 24.017 1.00 77.19 274 HIS A O 1
ATOM 2242 N N . GLU A 1 275 ? -14.603 -0.606 24.137 1.00 76.94 275 GLU A N 1
ATOM 2243 C CA . GLU A 1 275 ? -15.516 -1.088 25.177 1.00 76.94 275 GLU A CA 1
ATOM 2244 C C . GLU A 1 275 ? -16.303 -2.326 24.718 1.00 76.94 275 GLU A C 1
ATOM 2246 O O . GLU A 1 275 ? -16.428 -3.296 25.467 1.00 76.94 275 GLU A O 1
ATOM 2251 N N . ARG A 1 276 ? -16.779 -2.356 23.465 1.00 76.44 276 ARG A N 1
ATOM 2252 C CA . ARG A 1 276 ? -17.440 -3.544 22.893 1.00 76.44 276 ARG A CA 1
ATOM 2253 C C . ARG A 1 276 ? -16.507 -4.748 22.810 1.00 76.44 276 ARG A C 1
ATOM 2255 O O . ARG A 1 276 ? -16.928 -5.845 23.170 1.00 76.44 276 ARG A O 1
ATOM 2262 N N . ILE A 1 277 ? -15.272 -4.561 22.344 1.00 76.75 277 ILE A N 1
ATOM 2263 C CA . ILE A 1 277 ? -14.274 -5.636 22.249 1.00 76.75 277 ILE A CA 1
ATOM 2264 C C . ILE A 1 277 ? -13.907 -6.126 23.651 1.00 76.75 277 ILE A C 1
ATOM 2266 O O . ILE A 1 277 ? -13.931 -7.326 23.902 1.00 76.75 277 ILE A O 1
ATOM 2270 N N . MET A 1 278 ? -13.666 -5.215 24.594 1.00 80.69 278 MET A N 1
ATOM 2271 C CA . MET A 1 278 ? -13.371 -5.555 25.984 1.00 80.69 278 MET A CA 1
ATOM 2272 C C . MET A 1 278 ? -14.526 -6.329 26.632 1.00 80.69 278 MET A C 1
ATOM 2274 O O . MET A 1 278 ? -14.294 -7.336 27.298 1.00 80.69 278 MET A O 1
ATOM 2278 N N . THR A 1 279 ? -15.772 -5.916 26.383 1.00 84.56 279 THR A N 1
ATOM 2279 C CA . THR A 1 279 ? -16.971 -6.614 26.873 1.00 84.56 279 THR A CA 1
ATOM 2280 C C . THR A 1 279 ? -17.096 -8.006 26.255 1.00 84.56 279 THR A C 1
ATOM 2282 O O . THR A 1 279 ? -17.383 -8.965 26.969 1.00 84.56 279 THR A O 1
ATOM 2285 N N . LYS A 1 280 ? -16.833 -8.145 24.949 1.00 86.44 280 LYS A N 1
ATOM 2286 C CA . LYS A 1 280 ? -16.831 -9.442 24.259 1.00 86.44 280 LYS A CA 1
ATOM 2287 C C . LYS A 1 280 ? -15.756 -10.371 24.832 1.00 86.44 280 LYS A C 1
ATOM 2289 O O . LYS A 1 280 ? -16.079 -11.487 25.217 1.00 86.44 280 LYS A O 1
ATOM 2294 N N . ASN A 1 281 ? -14.519 -9.897 24.962 1.00 83.31 281 ASN A N 1
ATOM 2295 C CA . ASN A 1 281 ? -13.403 -10.684 25.492 1.00 83.31 281 ASN A CA 1
ATOM 2296 C C . ASN A 1 281 ? -13.633 -11.072 26.960 1.00 83.31 281 ASN A C 1
ATOM 2298 O O . ASN A 1 281 ? -13.316 -12.189 27.371 1.00 83.31 281 ASN A O 1
ATOM 2302 N N . SER A 1 282 ? -14.219 -10.169 27.753 1.00 90.00 282 SER A N 1
ATOM 2303 C CA . SER A 1 282 ? -14.619 -10.450 29.133 1.00 90.00 282 SER A CA 1
ATOM 2304 C C . SER A 1 282 ? -15.697 -11.535 29.196 1.00 90.00 282 SER A C 1
ATOM 2306 O O . SER A 1 282 ? -15.586 -12.451 30.011 1.00 90.00 282 SER A O 1
ATOM 2308 N N . LEU A 1 283 ? -16.690 -11.489 28.301 1.00 90.75 283 LEU A N 1
ATOM 2309 C CA . LEU A 1 283 ? -17.731 -12.511 28.203 1.00 90.75 283 LEU A CA 1
ATOM 2310 C C . LEU A 1 283 ? -17.162 -13.863 27.756 1.00 90.75 283 LEU A C 1
ATOM 2312 O O . LEU A 1 283 ? -17.463 -14.872 28.381 1.00 90.75 283 LEU A O 1
ATOM 2316 N N . GLU A 1 284 ? -16.312 -13.896 26.728 1.00 87.62 284 GLU A N 1
ATOM 2317 C CA . GLU A 1 284 ? -15.656 -15.126 26.264 1.00 87.62 284 GLU A CA 1
ATOM 2318 C C . GLU A 1 284 ? -14.808 -15.759 27.372 1.00 87.62 284 GLU A C 1
ATOM 2320 O O . GLU A 1 284 ? -14.911 -16.960 27.625 1.00 87.62 284 GLU A O 1
ATOM 2325 N N . SER A 1 285 ? -14.044 -14.939 28.098 1.00 91.69 285 SER A N 1
ATOM 2326 C CA . SER A 1 285 ? -13.246 -15.388 29.243 1.00 91.69 285 SER A CA 1
ATOM 2327 C C . SER A 1 285 ? -14.129 -15.934 30.365 1.00 91.69 285 SER A C 1
ATOM 2329 O O . SER A 1 285 ? -13.821 -16.973 30.948 1.00 91.69 285 SER A O 1
ATOM 2331 N N . TYR A 1 286 ? -15.250 -15.268 30.658 1.00 94.00 286 TYR A N 1
ATOM 2332 C CA . TYR A 1 286 ? -16.221 -15.734 31.645 1.00 94.00 286 TYR A CA 1
ATOM 2333 C C . TYR A 1 286 ? -16.832 -17.083 31.246 1.00 94.00 286 TYR A C 1
ATOM 2335 O O . TYR A 1 286 ? -16.835 -18.006 32.058 1.00 94.00 286 TYR A O 1
ATOM 2343 N N . CYS A 1 287 ? -17.282 -17.230 29.997 1.00 92.38 287 CYS A N 1
ATOM 2344 C CA . CYS A 1 287 ? -17.825 -18.485 29.475 1.00 92.38 287 CYS A CA 1
ATOM 2345 C C . CYS A 1 287 ? -16.794 -19.620 29.553 1.00 92.38 287 CYS A C 1
ATOM 2347 O O . CYS A 1 287 ? -17.121 -20.724 29.990 1.00 92.38 287 CYS A O 1
ATOM 2349 N N . TYR A 1 288 ? -15.539 -19.350 29.179 1.00 94.62 288 TYR A N 1
ATOM 2350 C CA . TYR A 1 288 ? -14.465 -20.339 29.228 1.00 94.62 288 TYR A CA 1
ATOM 2351 C C . TYR A 1 288 ? -14.151 -20.777 30.664 1.00 94.62 288 TYR A C 1
ATOM 2353 O O . TYR A 1 288 ? -14.069 -21.974 30.945 1.00 94.62 288 TYR A O 1
ATOM 2361 N N . ASN A 1 289 ? -14.046 -19.821 31.591 1.00 94.62 289 ASN A N 1
ATOM 2362 C CA . ASN A 1 289 ? -13.812 -20.109 33.005 1.00 94.62 289 ASN A CA 1
ATOM 2363 C C . ASN A 1 289 ? -14.979 -20.889 33.615 1.00 94.62 289 ASN A C 1
ATOM 2365 O O . ASN A 1 289 ? -14.754 -21.897 34.275 1.00 94.62 289 ASN A O 1
ATOM 2369 N N . MET A 1 290 ? -16.223 -20.500 33.321 1.00 93.75 290 MET A N 1
ATOM 2370 C CA . MET A 1 290 ? -17.412 -21.205 33.800 1.00 93.75 290 MET A CA 1
ATOM 2371 C C . MET A 1 290 ? -17.464 -22.648 33.281 1.00 93.75 290 MET A C 1
ATOM 2373 O O . MET A 1 290 ? -17.744 -23.575 34.042 1.00 93.75 290 MET A O 1
ATOM 2377 N N . LYS A 1 291 ? -17.130 -22.860 32.004 1.00 93.25 291 LYS A N 1
ATOM 2378 C CA . LYS A 1 291 ? -17.035 -24.195 31.397 1.00 93.25 291 LYS A CA 1
ATOM 2379 C C . LYS A 1 291 ? -15.908 -25.029 32.009 1.00 93.25 291 LYS A C 1
ATOM 2381 O O . LYS A 1 291 ? -16.076 -26.230 32.215 1.00 93.25 291 LYS A O 1
ATOM 2386 N N . SER A 1 292 ? -14.771 -24.411 32.319 1.00 94.75 292 SER A N 1
ATOM 2387 C CA . SER A 1 292 ? -13.658 -25.061 33.016 1.00 94.75 292 SER A CA 1
ATOM 2388 C C . SER A 1 292 ? -14.046 -25.462 34.445 1.00 94.75 292 SER A C 1
ATOM 2390 O O . SER A 1 292 ? -13.848 -26.610 34.839 1.00 94.75 292 SER A O 1
ATOM 2392 N N . ASP A 1 293 ? -14.670 -24.559 35.202 1.00 94.12 293 ASP A N 1
ATOM 2393 C CA . ASP A 1 293 ? -15.081 -24.788 36.591 1.00 94.12 293 ASP A CA 1
ATOM 2394 C C . ASP A 1 293 ? -16.189 -25.840 36.706 1.00 94.12 293 ASP A C 1
ATOM 2396 O O . ASP A 1 293 ? -16.139 -26.699 37.588 1.00 94.12 293 ASP A O 1
ATOM 2400 N N . ALA A 1 294 ? -17.153 -25.847 35.780 1.00 91.69 294 ALA A N 1
ATOM 2401 C CA . ALA A 1 294 ? -18.195 -26.875 35.716 1.00 91.69 294 ALA A CA 1
ATOM 2402 C C . ALA A 1 294 ? -17.629 -28.284 35.445 1.00 91.69 294 ALA A C 1
ATOM 2404 O O . ALA A 1 294 ? -18.226 -29.294 35.840 1.00 91.69 294 ALA A O 1
ATOM 2405 N N . ASN A 1 295 ? -16.468 -28.360 34.789 1.00 91.62 295 ASN A N 1
ATOM 2406 C CA . ASN A 1 295 ? -15.758 -29.605 34.508 1.00 91.62 295 ASN A CA 1
ATOM 2407 C C . ASN A 1 295 ? -14.695 -29.958 35.558 1.00 91.62 295 ASN A C 1
ATOM 2409 O O . ASN A 1 295 ? -14.113 -31.036 35.479 1.00 91.62 295 ASN A O 1
ATOM 2413 N N . ASN A 1 296 ? -14.467 -29.108 36.559 1.00 96.25 296 ASN A N 1
ATOM 2414 C CA . ASN A 1 296 ? -13.541 -29.392 37.647 1.00 96.25 296 ASN A CA 1
ATOM 2415 C C . ASN A 1 296 ? -14.122 -30.467 38.583 1.00 96.25 296 ASN A C 1
ATOM 2417 O O . ASN A 1 296 ? -15.229 -30.316 39.106 1.00 96.25 296 ASN A O 1
ATOM 2421 N N . ASP A 1 297 ? -13.367 -31.536 38.844 1.00 96.50 297 ASP A N 1
ATOM 2422 C CA . ASP A 1 297 ? -13.799 -32.689 39.646 1.00 96.50 297 ASP A CA 1
ATOM 2423 C C . ASP A 1 297 ? -14.348 -32.296 41.027 1.00 96.50 297 ASP A C 1
ATOM 2425 O O . ASP A 1 297 ? -15.349 -32.847 41.481 1.00 96.50 297 ASP A O 1
ATOM 2429 N N . GLN A 1 298 ? -13.764 -31.292 41.688 1.00 95.06 298 GLN A N 1
ATOM 2430 C CA . GLN A 1 298 ? -14.206 -30.880 43.028 1.00 95.06 298 GLN A CA 1
ATOM 2431 C C . GLN A 1 298 ? -15.562 -30.166 43.036 1.00 95.06 298 GLN A C 1
ATOM 2433 O O . GLN A 1 298 ? -16.324 -30.279 44.001 1.00 95.06 298 GLN A O 1
ATOM 2438 N N . ILE A 1 299 ? -15.840 -29.395 41.985 1.00 92.69 299 ILE A N 1
ATOM 2439 C CA . ILE A 1 299 ? -17.065 -28.603 41.848 1.00 92.69 299 ILE A CA 1
ATOM 2440 C C . ILE A 1 299 ? -18.159 -29.470 41.225 1.00 92.69 299 ILE A C 1
ATOM 2442 O O . ILE A 1 299 ? -19.299 -29.448 41.685 1.00 92.69 299 ILE A O 1
ATOM 2446 N N . SER A 1 300 ? -17.802 -30.304 40.248 1.00 91.69 300 SER A N 1
ATOM 2447 C CA . SER A 1 300 ? -18.739 -31.171 39.535 1.00 91.69 300 SER A CA 1
ATOM 2448 C C . SER A 1 300 ? -19.446 -32.182 40.441 1.00 91.69 300 SER A C 1
ATOM 2450 O O . SER A 1 300 ? -20.602 -32.499 40.191 1.00 91.69 300 SER A O 1
ATOM 2452 N N . LEU A 1 301 ? -18.808 -32.623 41.532 1.00 94.75 301 LEU A N 1
ATOM 2453 C CA . LEU A 1 301 ? -19.430 -33.492 42.539 1.00 94.75 301 LEU A CA 1
ATOM 2454 C C . LEU A 1 301 ? -20.514 -32.792 43.374 1.00 94.75 301 LEU A C 1
ATOM 2456 O O . LEU A 1 301 ? -21.313 -33.463 44.023 1.00 94.75 301 LEU A O 1
ATOM 2460 N N . LYS A 1 302 ? -20.524 -31.454 43.401 1.00 96.25 302 LYS A N 1
ATOM 2461 C CA . LYS A 1 302 ? -21.481 -30.647 44.176 1.00 96.25 302 LYS A CA 1
ATOM 2462 C C . LYS A 1 302 ? -22.648 -30.131 43.338 1.00 96.25 302 LYS A C 1
ATOM 2464 O O . LYS A 1 302 ? -23.640 -29.688 43.909 1.00 96.25 302 LYS A O 1
ATOM 2469 N N . ILE A 1 303 ? -22.518 -30.151 42.015 1.00 94.00 303 ILE A N 1
ATOM 2470 C CA . ILE A 1 303 ? -23.538 -29.681 41.076 1.00 94.00 303 ILE A CA 1
ATOM 2471 C C . ILE A 1 303 ? -24.419 -30.873 40.688 1.00 94.00 303 ILE A C 1
ATOM 2473 O O . ILE A 1 303 ? -23.920 -31.978 40.474 1.00 94.00 303 ILE A O 1
ATOM 2477 N N . SER A 1 304 ? -25.737 -30.671 40.618 1.00 96.62 304 SER A N 1
ATOM 2478 C CA . SER A 1 304 ? -26.644 -31.727 40.167 1.00 96.62 304 SER A CA 1
ATOM 2479 C C . SER A 1 304 ? -26.381 -32.068 38.694 1.00 96.62 304 SER A C 1
ATOM 2481 O O . SER A 1 304 ? -25.943 -31.226 37.908 1.00 96.62 304 SER A O 1
ATOM 2483 N N . MET A 1 305 ? -26.648 -33.311 38.290 1.00 94.56 305 MET A N 1
ATOM 2484 C CA . MET A 1 305 ? -26.384 -33.720 36.906 1.00 94.56 305 MET A CA 1
ATOM 2485 C C . MET A 1 305 ? -27.247 -32.944 35.894 1.00 94.56 305 MET A C 1
ATOM 2487 O O . MET A 1 305 ? -26.782 -32.667 34.792 1.00 94.56 305 MET A O 1
ATOM 2491 N N . GLU A 1 306 ? -28.461 -32.553 36.294 1.00 96.62 306 GLU A N 1
ATOM 2492 C CA . GLU A 1 306 ? -29.400 -31.753 35.495 1.00 96.62 306 GLU A CA 1
ATOM 2493 C C . GLU A 1 306 ? -28.912 -30.303 35.305 1.00 96.62 306 GLU A C 1
ATOM 2495 O O . GLU A 1 306 ? -28.945 -29.759 34.196 1.00 96.62 306 GLU A O 1
ATOM 2500 N N . ASP A 1 307 ? -28.355 -29.690 36.354 1.00 94.69 307 ASP A N 1
ATOM 2501 C CA . ASP A 1 307 ? -27.754 -28.355 36.250 1.00 94.69 307 ASP A CA 1
ATOM 2502 C C . ASP A 1 307 ? -26.503 -28.385 35.365 1.00 94.69 307 ASP A C 1
ATOM 2504 O O . ASP A 1 307 ? -26.280 -27.484 34.555 1.00 94.69 307 ASP A O 1
ATOM 2508 N N . LYS A 1 308 ? -25.700 -29.453 35.460 1.00 92.81 308 LYS A N 1
ATOM 2509 C CA . LYS A 1 308 ? -24.496 -29.623 34.635 1.00 92.81 308 LYS A CA 1
ATOM 2510 C C . LYS A 1 308 ? -24.830 -29.736 33.146 1.00 92.81 308 LYS A C 1
ATOM 2512 O O . LYS A 1 308 ? -24.128 -29.147 32.324 1.00 92.81 308 LYS A O 1
ATOM 2517 N N . THR A 1 309 ? -25.888 -30.465 32.785 1.00 94.06 309 THR A N 1
ATOM 2518 C CA . THR A 1 309 ? -26.354 -30.532 31.391 1.00 94.06 309 THR A CA 1
ATOM 2519 C C . THR A 1 309 ? -26.846 -29.176 30.904 1.00 94.06 309 THR A C 1
ATOM 2521 O O . THR A 1 309 ? -26.452 -28.755 29.822 1.00 94.06 309 THR A O 1
ATOM 2524 N N . THR A 1 310 ? -27.593 -28.447 31.736 1.00 94.38 310 THR A N 1
ATOM 2525 C CA . THR A 1 310 ? -28.101 -27.113 31.385 1.00 94.38 310 THR A CA 1
ATOM 2526 C C . THR A 1 310 ? -26.960 -26.118 31.147 1.00 94.38 310 THR A C 1
ATOM 2528 O O . THR A 1 310 ? -26.979 -25.368 30.176 1.00 94.38 310 THR A O 1
ATOM 2531 N N . ILE A 1 311 ? -25.922 -26.136 31.990 1.00 90.69 311 ILE A N 1
ATOM 2532 C CA . ILE A 1 311 ? -24.734 -25.285 31.821 1.00 90.69 311 ILE A CA 1
ATOM 2533 C C . ILE A 1 311 ? -24.009 -25.616 30.507 1.00 90.69 311 ILE A C 1
ATOM 2535 O O . ILE A 1 311 ? -23.647 -24.705 29.771 1.00 90.69 311 ILE A O 1
ATOM 2539 N N . ASN A 1 312 ? -23.839 -26.897 30.171 1.00 89.62 312 ASN A N 1
ATOM 2540 C CA . ASN A 1 312 ? -23.174 -27.308 28.928 1.00 89.62 312 ASN A CA 1
ATOM 2541 C C . ASN A 1 312 ? -24.004 -27.043 27.659 1.00 89.62 312 ASN A C 1
ATOM 2543 O O . ASN A 1 312 ? -23.431 -26.940 26.582 1.00 89.62 312 ASN A O 1
ATOM 2547 N N . GLU A 1 313 ? -25.332 -26.951 27.752 1.00 92.50 313 GLU A N 1
ATOM 2548 C CA . GLU A 1 313 ? -26.177 -26.540 26.620 1.00 92.50 313 GLU A CA 1
ATOM 2549 C C . GLU A 1 313 ? -26.102 -25.031 26.356 1.00 92.50 313 GLU A C 1
ATOM 2551 O O . GLU A 1 313 ? -26.262 -24.592 25.218 1.00 92.50 313 GLU A O 1
ATOM 2556 N N . ILE A 1 314 ? -25.841 -24.235 27.398 1.00 88.88 314 ILE A N 1
ATOM 2557 C CA . ILE A 1 314 ? -25.702 -22.778 27.294 1.00 88.88 314 ILE A CA 1
ATOM 2558 C C . ILE A 1 314 ? -24.311 -22.369 26.751 1.00 88.88 314 ILE A C 1
ATOM 2560 O O . ILE A 1 314 ? -24.209 -21.296 26.151 1.00 88.88 314 ILE A O 1
ATOM 2564 N N . PHE A 1 315 ? -23.265 -23.200 26.919 1.00 82.44 315 PHE A N 1
ATOM 2565 C CA . PHE A 1 315 ? -21.853 -22.893 26.588 1.00 82.44 315 PHE A CA 1
ATOM 2566 C C . PHE A 1 315 ? -21.141 -23.922 25.695 1.00 82.44 315 PHE A C 1
ATOM 2568 O O . PHE A 1 315 ? -20.456 -23.506 24.735 1.00 82.44 315 PHE A O 1
#